Protein AF-A0A6V7H5S2-F1 (afdb_monomer_lite)

pLDDT: mean 83.06, std 14.57, range [40.03, 98.12]

Foldseek 3Di:
DLLVLVVVLVVDDCVRPVCSVVVNLVVLLVVLVLLVQLLQCVPPPDPVVSLQSLCVLLVHDDPDDDDCVNRVDDDDDDLVVLVVSLVVVCVVDDQLSVLLSSLLVVLVSCLVVVVLVSSLVSLVSSLVSCVVVVHLSSVLSSLSSQLSSCVLVLNLVSNLVSLVVNLVSCVVVVHVSSVVSSVVVNVVSVPDPSVVSPCPPPVVVVLVVVLVPDDPVCSVQVVVLVVVLVVDPPVCSVVRDRPDDPDDPVPDPVDPPDDPDDDDPDDVVVVVVVVVVVVVPPDCDDPPRDDCVVVD

Structure (mmCIF, N/CA/C/O backbone):
data_AF-A0A6V7H5S2-F1
#
_entry.id   AF-A0A6V7H5S2-F1
#
loop_
_atom_site.group_PDB
_atom_site.id
_atom_site.type_symbol
_atom_site.label_atom_id
_atom_site.label_alt_id
_atom_site.label_comp_id
_atom_site.label_asym_id
_atom_site.label_entity_id
_atom_site.label_seq_id
_atom_site.pdbx_PDB_ins_code
_atom_site.Cartn_x
_atom_site.Cartn_y
_atom_site.Cartn_z
_atom_site.occupancy
_atom_site.B_iso_or_equiv
_atom_site.auth_seq_id
_atom_site.auth_comp_id
_atom_site.auth_asym_id
_atom_site.auth_atom_id
_atom_site.pdbx_PDB_model_num
ATOM 1 N N . MET A 1 1 ? -16.429 7.109 2.078 1.00 64.25 1 MET A N 1
ATOM 2 C CA . MET A 1 1 ? -17.580 6.329 2.591 1.00 64.25 1 MET A CA 1
ATOM 3 C C . MET A 1 1 ? -17.459 6.129 4.096 1.00 64.25 1 MET A C 1
ATOM 5 O O . MET A 1 1 ? -18.314 6.624 4.815 1.00 64.25 1 MET A O 1
ATOM 9 N N . VAL A 1 2 ? -16.359 5.532 4.560 1.00 80.69 2 VAL A N 1
ATOM 10 C CA . VAL A 1 2 ? -16.007 5.331 5.982 1.00 80.69 2 VAL A CA 1
ATOM 11 C C . VAL A 1 2 ? -16.081 6.620 6.796 1.00 80.69 2 VAL A C 1
ATOM 13 O O . VAL A 1 2 ? -16.649 6.629 7.882 1.00 80.69 2 VAL A O 1
ATOM 16 N N . ASP A 1 3 ? -15.605 7.734 6.229 1.00 80.88 3 ASP A N 1
ATOM 17 C CA . ASP A 1 3 ? -15.667 9.020 6.919 1.00 80.88 3 ASP A CA 1
ATOM 18 C C . ASP A 1 3 ? -17.093 9.417 7.305 1.00 80.88 3 ASP A C 1
ATOM 20 O O . ASP A 1 3 ? -17.354 9.721 8.464 1.00 80.88 3 ASP A O 1
ATOM 24 N N . ARG A 1 4 ? -18.035 9.304 6.362 1.00 84.75 4 ARG A N 1
ATOM 25 C CA . ARG A 1 4 ? -19.449 9.628 6.594 1.00 84.75 4 ARG A CA 1
ATOM 26 C C . ARG A 1 4 ? -20.074 8.715 7.646 1.00 84.75 4 ARG A C 1
ATOM 28 O O . ARG A 1 4 ? -20.860 9.177 8.464 1.00 84.75 4 ARG A O 1
ATOM 35 N N . VAL A 1 5 ? -19.722 7.429 7.611 1.00 86.38 5 VAL A N 1
ATOM 36 C CA . VAL A 1 5 ? -20.201 6.432 8.575 1.00 86.38 5 VAL A CA 1
ATOM 37 C C . VAL A 1 5 ? -19.704 6.782 9.977 1.00 86.38 5 VAL A C 1
ATOM 39 O O . VAL A 1 5 ? -20.505 6.868 10.904 1.00 86.38 5 VAL A O 1
ATOM 42 N N . LYS A 1 6 ? -18.411 7.082 10.120 1.00 86.44 6 LYS A N 1
ATOM 43 C CA . LYS A 1 6 ? -17.818 7.495 11.395 1.00 86.44 6 LYS A CA 1
ATOM 44 C C . LYS A 1 6 ? -18.407 8.804 11.914 1.00 86.44 6 LYS A C 1
ATOM 46 O O . LYS A 1 6 ? -18.819 8.840 13.064 1.00 86.44 6 LYS A O 1
ATOM 51 N N . ASP A 1 7 ? -18.540 9.829 11.070 1.00 88.25 7 ASP A N 1
ATOM 52 C CA . ASP A 1 7 ? -19.129 11.117 11.465 1.00 88.25 7 ASP A CA 1
ATOM 53 C C . ASP A 1 7 ? -20.572 10.926 11.969 1.00 88.25 7 ASP A C 1
ATOM 55 O O . ASP A 1 7 ? -20.988 11.530 12.959 1.00 88.25 7 ASP A O 1
ATOM 59 N N . LYS A 1 8 ? -21.339 10.034 11.324 1.00 89.38 8 LYS A N 1
ATOM 60 C CA . LYS A 1 8 ? -22.696 9.701 11.763 1.00 89.38 8 LYS A CA 1
ATOM 61 C C . LYS A 1 8 ? -22.695 8.960 13.097 1.00 89.38 8 LYS A C 1
ATOM 63 O O . LYS A 1 8 ? -23.473 9.316 13.978 1.00 89.38 8 LYS A O 1
ATOM 68 N N . PHE A 1 9 ? -21.822 7.975 13.281 1.00 88.19 9 PHE A N 1
ATOM 69 C CA . PHE A 1 9 ? -21.694 7.277 14.560 1.00 88.19 9 PHE A CA 1
ATOM 70 C C . PHE A 1 9 ? -21.183 8.189 15.682 1.00 88.19 9 PHE A C 1
ATOM 72 O O . PHE A 1 9 ? -21.594 8.032 16.828 1.00 88.19 9 PHE A O 1
ATOM 79 N N . ASP A 1 10 ? -20.345 9.175 15.376 1.00 86.44 10 ASP A N 1
ATOM 80 C CA . ASP A 1 10 ? -19.880 10.190 16.327 1.00 86.44 10 ASP A CA 1
ATOM 81 C C . ASP A 1 10 ? -20.969 11.164 16.763 1.00 86.44 10 ASP A C 1
ATOM 83 O O . ASP A 1 10 ? -20.904 11.666 17.881 1.00 86.44 10 ASP A O 1
ATOM 87 N N . SER A 1 11 ? -22.018 11.346 15.957 1.00 88.94 11 SER A N 1
ATOM 88 C CA . SER A 1 11 ? -23.199 12.111 16.376 1.00 88.94 11 SER A CA 1
ATOM 89 C C . SER A 1 11 ? -24.066 11.393 17.419 1.00 88.94 11 SER A C 1
ATOM 91 O O . SER A 1 11 ? -24.850 12.042 18.109 1.00 88.94 11 SER A O 1
ATOM 93 N N . TYR A 1 12 ? -23.935 10.069 17.559 1.00 89.31 12 TYR A N 1
ATOM 94 C CA . TYR A 1 12 ? -24.686 9.298 18.546 1.00 89.31 12 TYR A CA 1
ATOM 95 C C . TYR A 1 12 ? -23.916 9.175 19.862 1.00 89.31 12 TYR A C 1
ATOM 97 O O . TYR A 1 12 ? -22.738 8.810 19.887 1.00 89.31 12 TYR A O 1
ATOM 105 N N . SER A 1 13 ? -24.611 9.417 20.975 1.00 87.25 13 SER A N 1
ATOM 106 C CA . SER A 1 13 ? -24.089 9.100 22.304 1.00 87.25 13 SER A CA 1
ATOM 107 C C . SER A 1 13 ? -24.123 7.589 22.548 1.00 87.25 13 SER A C 1
ATOM 109 O O . SER A 1 13 ? -25.003 6.890 22.038 1.00 87.25 13 SER A O 1
ATOM 111 N N . LEU A 1 14 ? -23.217 7.083 23.390 1.00 85.44 14 LEU A N 1
ATOM 112 C CA . LEU A 1 14 ? -23.180 5.661 23.767 1.00 85.44 14 LEU A CA 1
ATOM 113 C C . LEU A 1 14 ? -24.492 5.180 24.409 1.00 85.44 14 LEU A C 1
ATOM 115 O O . LEU A 1 14 ? -24.845 4.016 24.279 1.00 85.44 14 LEU A O 1
ATOM 119 N N . LYS A 1 15 ? -25.255 6.085 25.039 1.00 88.00 15 LYS A N 1
ATOM 120 C CA . LYS A 1 15 ? -26.593 5.789 25.578 1.00 88.00 15 LYS A CA 1
ATOM 121 C C . LYS A 1 15 ? -27.621 5.519 24.478 1.00 88.00 15 LYS A C 1
ATOM 123 O O . LYS A 1 15 ? -28.487 4.673 24.647 1.00 88.00 15 LYS A O 1
ATOM 128 N N . THR A 1 16 ? -27.523 6.245 23.365 1.00 90.25 16 THR A N 1
ATOM 129 C CA . THR A 1 16 ? -28.467 6.134 22.240 1.00 90.25 16 THR A CA 1
ATOM 130 C C . THR A 1 16 ? -28.116 4.952 21.344 1.00 90.25 16 THR A C 1
ATOM 132 O O . THR A 1 16 ? -29.002 4.309 20.790 1.00 90.25 16 THR A O 1
ATOM 135 N N . PHE A 1 17 ? -26.821 4.649 21.204 1.00 89.12 17 PHE A N 1
ATOM 136 C CA . PHE A 1 17 ? -26.356 3.519 20.408 1.00 89.12 17 PHE A CA 1
ATOM 137 C C . PHE A 1 17 ? -25.196 2.773 21.091 1.00 89.12 17 PHE A C 1
ATOM 139 O O . PHE A 1 17 ? -24.029 3.014 20.775 1.00 89.12 17 PHE A O 1
ATOM 146 N N . PRO A 1 18 ? -25.499 1.835 22.007 1.00 89.31 18 PRO A N 1
ATOM 147 C CA . PRO A 1 18 ? -24.480 1.096 22.757 1.00 89.31 18 PRO A CA 1
ATOM 148 C C . PRO A 1 18 ? -23.589 0.203 21.881 1.00 89.31 18 PRO A C 1
ATOM 150 O O . PRO A 1 18 ? -22.428 -0.025 22.197 1.00 89.31 18 PRO A O 1
ATOM 153 N N . ALA A 1 19 ? -24.106 -0.281 20.746 1.00 90.75 19 ALA A N 1
ATOM 154 C CA . ALA A 1 19 ? -23.373 -1.147 19.817 1.00 90.75 19 ALA A CA 1
ATOM 155 C C . ALA A 1 19 ? -22.480 -0.384 18.816 1.00 90.75 19 ALA A C 1
ATOM 157 O O . ALA A 1 19 ? -21.949 -0.990 17.883 1.00 90.75 19 ALA A O 1
ATOM 158 N N . LYS A 1 20 ? -22.297 0.933 19.002 1.00 90.56 20 LYS A N 1
ATOM 159 C CA . LYS A 1 20 ? -21.512 1.818 18.124 1.00 90.56 20 LYS A CA 1
ATOM 160 C C . LYS A 1 20 ? -20.155 1.240 17.751 1.00 90.56 20 LYS A C 1
ATOM 162 O O . LYS A 1 20 ? -19.813 1.174 16.574 1.00 90.56 20 LYS A O 1
ATOM 167 N N . GLU A 1 21 ? -19.403 0.831 18.759 1.00 89.56 21 GLU A N 1
ATOM 168 C CA . GLU A 1 21 ? -18.036 0.354 18.595 1.00 89.56 21 GLU A CA 1
ATOM 169 C C . GLU A 1 21 ? -17.986 -0.947 17.790 1.00 89.56 21 GLU A C 1
ATOM 171 O O . GLU A 1 21 ? -17.230 -1.055 16.831 1.00 89.56 21 GLU A O 1
ATOM 176 N N . LYS A 1 22 ? -18.890 -1.895 18.075 1.00 92.19 22 LYS A N 1
ATOM 177 C CA . LYS A 1 22 ? -19.005 -3.150 17.316 1.00 92.19 22 LYS A CA 1
ATOM 178 C C . LYS A 1 22 ? -19.290 -2.894 15.835 1.00 92.19 22 LYS A C 1
ATOM 180 O O . LYS A 1 22 ? -18.674 -3.520 14.974 1.00 92.19 22 LYS A O 1
ATOM 185 N N . CYS A 1 23 ? -20.192 -1.960 15.528 1.00 92.38 23 CYS A N 1
ATOM 186 C CA . CYS A 1 23 ? -20.492 -1.585 14.147 1.00 92.38 23 CYS A CA 1
ATOM 187 C C . CYS A 1 23 ? -19.297 -0.918 13.455 1.00 92.38 23 CYS A C 1
ATOM 189 O O . CYS A 1 23 ? -19.011 -1.235 12.303 1.00 92.38 23 CYS A O 1
ATOM 191 N N . LEU A 1 24 ? -18.583 -0.023 14.144 1.00 92.19 24 LEU A N 1
ATOM 192 C CA . LEU A 1 24 ? -17.374 0.603 13.603 1.00 92.19 24 LEU A CA 1
ATOM 193 C C . LEU A 1 24 ? -16.272 -0.427 13.345 1.00 92.19 24 LEU A C 1
ATOM 195 O O . LEU A 1 24 ? -15.691 -0.427 12.262 1.00 92.19 24 LEU A O 1
ATOM 199 N N . ASN A 1 25 ? -16.056 -1.360 14.271 1.00 94.12 25 ASN A N 1
ATOM 200 C CA . ASN A 1 25 ? -15.072 -2.426 14.112 1.00 94.12 25 ASN A CA 1
ATOM 201 C C . ASN A 1 25 ? -15.399 -3.325 12.916 1.00 94.12 25 ASN A C 1
ATOM 203 O O . ASN A 1 25 ? -14.512 -3.657 12.131 1.00 94.12 25 ASN A O 1
ATOM 207 N N . ALA A 1 26 ? -16.679 -3.650 12.709 1.00 94.75 26 ALA A N 1
ATOM 208 C CA . ALA A 1 26 ? -17.116 -4.369 11.517 1.00 94.75 26 ALA A CA 1
ATOM 209 C C . ALA A 1 26 ? -16.788 -3.593 10.230 1.00 94.75 26 ALA A C 1
ATOM 211 O O . ALA A 1 26 ? -16.267 -4.177 9.282 1.00 94.75 26 ALA A O 1
ATOM 212 N N . VAL A 1 27 ? -17.020 -2.276 10.207 1.00 93.81 27 VAL A N 1
ATOM 213 C CA . VAL A 1 27 ? -16.673 -1.422 9.060 1.00 93.81 27 VAL A CA 1
ATOM 214 C C . VAL A 1 27 ? -15.161 -1.404 8.820 1.00 93.81 27 VAL A C 1
ATOM 216 O O . VAL A 1 27 ? -14.735 -1.570 7.679 1.00 93.81 27 VAL A O 1
ATOM 219 N N . TYR A 1 28 ? -14.341 -1.253 9.863 1.00 94.94 28 TYR A N 1
ATOM 220 C CA . TYR A 1 28 ? -12.881 -1.275 9.729 1.00 94.94 28 TYR A CA 1
ATOM 221 C C . TYR A 1 28 ? -12.365 -2.615 9.198 1.00 94.94 28 TYR A C 1
ATOM 223 O O . TYR A 1 28 ? -11.516 -2.638 8.306 1.00 94.94 28 TYR A O 1
ATOM 231 N N . ASN A 1 29 ? -12.940 -3.724 9.658 1.00 95.69 29 ASN A N 1
ATOM 232 C CA . ASN A 1 29 ? -12.612 -5.054 9.152 1.00 95.69 29 ASN A CA 1
ATOM 233 C C . ASN A 1 29 ? -13.020 -5.233 7.687 1.00 95.69 29 ASN A C 1
ATOM 235 O O . ASN A 1 29 ? -12.231 -5.742 6.896 1.00 95.69 29 ASN A O 1
ATOM 239 N N . MET A 1 30 ? -14.210 -4.769 7.291 1.00 94.88 30 MET A N 1
ATOM 240 C CA . MET A 1 30 ? -14.642 -4.809 5.888 1.00 94.88 30 MET A CA 1
ATOM 241 C C . MET A 1 30 ? -13.679 -4.040 4.977 1.00 94.88 30 MET A C 1
ATOM 243 O O . MET A 1 30 ? -13.379 -4.500 3.881 1.00 94.88 30 MET A O 1
ATOM 247 N N . ILE A 1 31 ? -13.144 -2.901 5.425 1.00 93.31 31 ILE A N 1
ATOM 248 C CA . ILE A 1 31 ? -12.139 -2.158 4.651 1.00 93.31 31 ILE A CA 1
ATOM 249 C C . ILE A 1 31 ? -10.852 -2.975 4.511 1.00 93.31 31 ILE A C 1
ATOM 251 O O . ILE A 1 31 ? -10.296 -3.044 3.415 1.00 93.31 31 ILE A O 1
ATOM 255 N N . ALA A 1 32 ? -10.380 -3.607 5.588 1.00 95.56 32 ALA A N 1
ATOM 256 C CA . ALA A 1 32 ? -9.189 -4.450 5.531 1.00 95.56 32 ALA A CA 1
ATOM 257 C C . ALA A 1 32 ? -9.342 -5.561 4.478 1.00 95.56 32 ALA A C 1
ATOM 259 O O . ALA A 1 32 ? -8.425 -5.781 3.683 1.00 95.56 32 ALA A O 1
ATOM 260 N N . TRP A 1 33 ? -10.526 -6.178 4.422 1.00 95.31 33 TRP A N 1
ATOM 261 C CA . TRP A 1 33 ? -10.895 -7.153 3.399 1.00 95.31 33 TRP A CA 1
ATOM 262 C C . TRP A 1 33 ? -10.935 -6.556 1.998 1.00 95.31 33 TRP A C 1
ATOM 264 O O . TRP A 1 33 ? -10.328 -7.119 1.098 1.00 95.31 33 TRP A O 1
ATOM 274 N N . THR A 1 34 ? -11.514 -5.367 1.815 1.00 92.94 34 THR A N 1
ATOM 275 C CA . THR A 1 34 ? -11.545 -4.735 0.484 1.00 92.94 34 THR A CA 1
ATOM 276 C C . THR A 1 34 ? -10.144 -4.544 -0.103 1.00 92.94 34 THR A C 1
ATOM 278 O O . THR A 1 34 ? -9.946 -4.749 -1.296 1.00 92.94 34 THR A O 1
ATOM 281 N N . TYR A 1 35 ? -9.144 -4.218 0.725 1.00 93.19 35 TYR A N 1
ATOM 282 C CA . TYR A 1 35 ? -7.749 -4.121 0.287 1.00 93.19 35 TYR A CA 1
ATOM 283 C C . TYR A 1 35 ? -7.133 -5.475 -0.075 1.00 93.19 35 TYR A C 1
ATOM 285 O O . TYR A 1 35 ? -6.310 -5.542 -0.990 1.00 93.19 35 TYR A O 1
ATOM 293 N N . ILE A 1 36 ? -7.511 -6.532 0.639 1.00 95.00 36 ILE A N 1
ATOM 294 C CA . ILE A 1 36 ? -7.085 -7.906 0.370 1.00 95.00 36 ILE A CA 1
ATOM 295 C C . ILE A 1 36 ? -7.684 -8.400 -0.948 1.00 95.00 36 ILE A C 1
ATOM 297 O O . ILE A 1 36 ? -6.945 -8.905 -1.791 1.00 95.00 36 ILE A O 1
ATOM 301 N N . ASP A 1 37 ? -8.979 -8.174 -1.160 1.00 92.19 37 ASP A N 1
ATOM 302 C CA . ASP A 1 37 ? -9.715 -8.637 -2.338 1.00 92.19 37 ASP A CA 1
ATOM 303 C C . ASP A 1 37 ? -9.148 -8.052 -3.635 1.00 92.19 37 ASP A C 1
ATOM 305 O O . ASP A 1 37 ? -9.101 -8.738 -4.653 1.00 92.19 37 ASP A O 1
ATOM 309 N N . THR A 1 38 ? -8.620 -6.819 -3.600 1.00 91.12 38 THR A N 1
ATOM 310 C CA . THR A 1 38 ? -7.957 -6.232 -4.781 1.00 91.12 38 THR A CA 1
ATOM 311 C C . THR A 1 38 ? -6.744 -7.031 -5.267 1.00 91.12 38 THR A C 1
ATOM 313 O O . THR A 1 38 ? -6.310 -6.848 -6.399 1.00 91.12 38 THR A O 1
ATOM 316 N N . ARG A 1 39 ? -6.172 -7.906 -4.431 1.00 93.25 39 ARG A N 1
ATOM 317 C CA . ARG A 1 39 ? -4.994 -8.729 -4.753 1.00 93.25 39 ARG A CA 1
ATOM 318 C C . ARG A 1 39 ? -5.370 -10.088 -5.340 1.00 93.25 39 ARG A C 1
ATOM 320 O O . ARG A 1 39 ? -4.476 -10.867 -5.669 1.00 93.25 39 ARG A O 1
ATOM 327 N N . ASP A 1 40 ? -6.660 -10.378 -5.490 1.00 92.44 40 ASP A N 1
ATOM 328 C CA . ASP A 1 40 ? -7.113 -11.559 -6.209 1.00 92.44 40 ASP A CA 1
ATOM 329 C C . ASP A 1 40 ? -6.941 -11.371 -7.722 1.00 92.44 40 ASP A C 1
ATOM 331 O O . ASP A 1 40 ? -7.751 -10.756 -8.414 1.00 92.44 40 ASP A O 1
ATOM 335 N N . LEU A 1 41 ? -5.854 -11.935 -8.248 1.00 90.62 41 LEU A N 1
ATOM 336 C CA . LEU A 1 41 ? -5.550 -11.934 -9.678 1.00 90.62 41 LEU A CA 1
ATOM 337 C C . LEU A 1 41 ? -6.039 -13.210 -10.387 1.00 90.62 41 LEU A C 1
ATOM 339 O O . LEU A 1 41 ? -5.692 -13.424 -11.552 1.00 90.62 41 LEU A O 1
ATOM 343 N N . SER A 1 42 ? -6.813 -14.075 -9.716 1.00 88.31 42 SER A N 1
ATOM 344 C CA . SER A 1 42 ? -7.274 -15.361 -10.266 1.00 88.31 42 SER A CA 1
ATOM 345 C C . SER A 1 42 ? -8.177 -15.195 -11.491 1.00 88.31 42 SER A C 1
ATOM 347 O O . SER A 1 42 ? -8.099 -15.981 -12.435 1.00 88.31 42 SER A O 1
ATOM 349 N N . LYS A 1 43 ? -8.982 -14.126 -11.513 1.00 86.44 43 LYS A N 1
ATOM 350 C CA . LYS A 1 43 ? -9.945 -13.819 -12.583 1.00 86.44 43 LYS A CA 1
ATOM 351 C C . LYS A 1 43 ? -9.293 -13.288 -13.862 1.00 86.44 43 LYS A C 1
ATOM 353 O O . LYS A 1 43 ? -9.947 -13.214 -14.901 1.00 86.44 43 LYS A O 1
ATOM 358 N N . ILE A 1 44 ? -8.016 -12.913 -13.810 1.00 87.62 44 ILE A N 1
ATOM 359 C CA . ILE A 1 44 ? -7.311 -12.312 -14.942 1.00 87.62 44 ILE A CA 1
ATOM 360 C C . ILE A 1 44 ? -6.727 -13.416 -15.819 1.00 87.62 44 ILE A C 1
ATOM 362 O O . ILE A 1 44 ? -5.840 -14.172 -15.413 1.00 87.62 44 ILE A O 1
ATOM 366 N N . GLN A 1 45 ? -7.188 -13.469 -17.066 1.00 85.38 45 GLN A N 1
ATOM 367 C CA . GLN A 1 45 ? -6.688 -14.427 -18.042 1.00 85.38 45 GLN A CA 1
ATOM 368 C C . GLN A 1 45 ? -5.315 -14.006 -18.587 1.00 85.38 45 GLN A C 1
ATOM 370 O O . GLN A 1 45 ? -5.065 -12.844 -18.903 1.00 85.38 45 GLN A O 1
ATOM 375 N N . GLY A 1 46 ? -4.411 -14.979 -18.714 1.00 88.00 46 GLY A N 1
ATOM 376 C CA . GLY A 1 46 ? -3.074 -14.781 -19.275 1.00 88.00 46 GLY A CA 1
ATOM 377 C C . GLY A 1 46 ? -1.990 -14.501 -18.228 1.00 88.00 46 GLY A C 1
ATOM 378 O O . GLY A 1 46 ? -2.075 -13.596 -17.398 1.00 88.00 46 GLY A O 1
ATOM 379 N N . ARG A 1 47 ? -0.899 -15.277 -18.289 1.00 89.06 47 ARG A N 1
ATOM 380 C CA . ARG A 1 47 ? 0.247 -15.149 -17.367 1.00 89.06 47 ARG A CA 1
ATOM 381 C C . ARG A 1 47 ? 0.927 -13.779 -17.467 1.00 89.06 47 ARG A C 1
ATOM 383 O O . ARG A 1 47 ? 1.275 -13.194 -16.446 1.00 89.06 47 ARG A O 1
ATOM 390 N N . LYS A 1 48 ? 1.084 -13.253 -18.689 1.00 88.81 48 LYS A N 1
ATOM 391 C CA . LYS A 1 48 ? 1.711 -11.944 -18.939 1.00 88.81 48 LYS A CA 1
ATOM 392 C C . LYS A 1 48 ? 0.913 -10.808 -18.293 1.00 88.81 48 LYS A C 1
ATOM 394 O O . LYS A 1 48 ? 1.501 -9.978 -17.606 1.00 88.81 48 LYS A O 1
ATOM 399 N N . LEU A 1 49 ? -0.411 -10.814 -18.458 1.00 89.38 49 LEU A N 1
ATOM 400 C CA . LEU A 1 49 ? -1.295 -9.784 -17.910 1.00 89.38 49 LEU A CA 1
ATOM 401 C C . LEU A 1 49 ? -1.338 -9.834 -16.377 1.00 89.38 49 LEU A C 1
ATOM 403 O O . LEU A 1 49 ? -1.136 -8.807 -15.733 1.00 89.38 49 LEU A O 1
ATOM 407 N N . ARG A 1 50 ? -1.456 -11.032 -15.783 1.00 91.12 50 ARG A N 1
ATOM 408 C CA . ARG A 1 50 ? -1.341 -11.217 -14.324 1.00 91.12 50 ARG A CA 1
ATOM 409 C C . ARG A 1 50 ? -0.035 -10.656 -13.766 1.00 91.12 50 ARG A C 1
ATOM 411 O O . ARG A 1 50 ? -0.050 -9.975 -12.747 1.00 91.12 50 ARG A O 1
ATOM 418 N N . ARG A 1 51 ? 1.092 -10.875 -14.454 1.00 91.00 51 ARG A N 1
ATOM 419 C CA . ARG A 1 51 ? 2.396 -10.333 -14.038 1.00 91.00 51 ARG A CA 1
ATOM 420 C C . ARG A 1 51 ? 2.457 -8.803 -14.130 1.00 91.00 51 ARG A C 1
ATOM 422 O O . ARG A 1 51 ? 3.076 -8.184 -13.269 1.00 91.00 51 ARG A O 1
ATOM 429 N N . ILE A 1 52 ? 1.817 -8.183 -15.127 1.00 89.75 52 ILE A N 1
ATOM 430 C CA . ILE A 1 52 ? 1.687 -6.714 -15.221 1.00 89.75 52 ILE A CA 1
ATOM 431 C C . ILE A 1 52 ? 0.879 -6.177 -14.036 1.00 89.75 52 ILE A C 1
ATOM 433 O O . ILE A 1 52 ? 1.302 -5.233 -13.373 1.00 89.75 52 ILE A O 1
ATOM 437 N N . TYR A 1 53 ? -0.250 -6.809 -13.733 1.00 91.75 53 TYR A N 1
ATOM 438 C CA . TYR A 1 53 ? -1.135 -6.387 -12.652 1.00 91.75 53 TYR A CA 1
ATOM 439 C C . TYR A 1 53 ? -0.470 -6.551 -11.285 1.00 91.75 53 TYR A C 1
ATOM 441 O O . TYR A 1 53 ? -0.484 -5.626 -10.477 1.00 91.75 53 TYR A O 1
ATOM 449 N N . LEU A 1 54 ? 0.212 -7.674 -11.060 1.00 93.38 54 LEU A N 1
ATOM 450 C CA . LEU A 1 54 ? 1.044 -7.889 -9.882 1.00 93.38 54 LEU A CA 1
ATOM 451 C C . LEU A 1 54 ? 2.079 -6.768 -9.717 1.00 93.38 54 LEU A C 1
ATOM 453 O O . LEU A 1 54 ? 2.133 -6.137 -8.665 1.00 93.38 54 LEU A O 1
ATOM 457 N N . LYS A 1 55 ? 2.854 -6.462 -10.767 1.00 92.19 55 LYS A N 1
ATOM 458 C CA . LYS A 1 55 ? 3.826 -5.355 -10.749 1.00 92.19 55 LYS A CA 1
ATOM 459 C C . LYS A 1 55 ? 3.166 -4.022 -10.388 1.00 92.19 55 LYS A C 1
ATOM 461 O O . LYS A 1 55 ? 3.704 -3.285 -9.564 1.00 92.19 55 LYS A O 1
ATOM 466 N N . HIS A 1 56 ? 1.988 -3.746 -10.944 1.00 90.19 56 HIS A N 1
ATOM 467 C CA . HIS A 1 56 ? 1.218 -2.551 -10.614 1.00 90.19 56 HIS A CA 1
ATOM 468 C C . HIS A 1 56 ? 0.825 -2.498 -9.125 1.00 90.19 56 HIS A C 1
ATOM 470 O O . HIS A 1 56 ? 1.043 -1.471 -8.481 1.00 90.19 56 HIS A O 1
ATOM 476 N N . HIS A 1 57 ? 0.338 -3.599 -8.538 1.00 92.12 57 HIS A N 1
ATOM 477 C CA . HIS A 1 57 ? 0.044 -3.670 -7.097 1.00 92.12 57 HIS A CA 1
ATOM 478 C C . HIS A 1 57 ? 1.277 -3.407 -6.228 1.00 92.12 57 HIS A C 1
ATOM 480 O O . HIS A 1 57 ? 1.185 -2.726 -5.207 1.00 92.12 57 HIS A O 1
ATOM 486 N N . LEU A 1 58 ? 2.443 -3.893 -6.653 1.00 92.38 58 LEU A N 1
ATOM 487 C CA . LEU A 1 58 ? 3.720 -3.666 -5.974 1.00 92.38 58 LEU A CA 1
ATOM 488 C C . LEU A 1 58 ? 4.257 -2.231 -6.145 1.00 92.38 58 LEU A C 1
ATOM 490 O O . LEU A 1 58 ? 5.277 -1.879 -5.561 1.00 92.38 58 LEU A O 1
ATOM 494 N N . GLY A 1 59 ? 3.571 -1.373 -6.908 1.00 88.38 59 GLY A N 1
ATOM 495 C CA . GLY A 1 59 ? 4.009 -0.003 -7.179 1.00 88.38 59 GLY A CA 1
ATOM 496 C C . GLY A 1 59 ? 5.151 0.090 -8.193 1.00 88.38 59 GLY A C 1
ATOM 497 O O . GLY A 1 59 ? 5.774 1.145 -8.307 1.00 88.38 59 GLY A O 1
ATOM 498 N N . ILE A 1 60 ? 5.418 -0.986 -8.938 1.00 88.75 60 ILE A N 1
ATOM 499 C CA . ILE A 1 60 ? 6.391 -1.012 -10.031 1.00 88.75 60 ILE A CA 1
ATOM 500 C C . ILE A 1 60 ? 5.739 -0.380 -11.263 1.00 88.75 60 ILE A C 1
ATOM 502 O O . ILE A 1 60 ? 4.606 -0.705 -11.625 1.00 88.75 60 ILE A O 1
ATOM 506 N N . ARG A 1 61 ? 6.461 0.521 -11.937 1.00 84.00 61 ARG A N 1
ATOM 507 C CA . ARG A 1 61 ? 5.976 1.146 -13.175 1.00 84.00 61 ARG A CA 1
ATOM 508 C C . ARG A 1 61 ? 5.790 0.086 -14.263 1.00 84.00 61 ARG A C 1
ATOM 510 O O . ARG A 1 61 ? 6.705 -0.680 -14.558 1.00 84.00 61 ARG A O 1
ATOM 517 N N . VAL A 1 62 ? 4.613 0.081 -14.881 1.00 83.62 62 VAL A N 1
ATOM 518 C CA . VAL A 1 62 ? 4.249 -0.795 -16.002 1.00 83.62 62 VAL A CA 1
ATOM 519 C C . VAL A 1 62 ? 3.824 0.045 -17.204 1.00 83.62 62 VAL A C 1
ATOM 521 O O . VAL A 1 62 ? 3.386 1.181 -17.035 1.00 83.62 62 VAL A O 1
ATOM 524 N N . ALA A 1 63 ? 3.988 -0.498 -18.412 1.00 76.56 63 ALA A N 1
ATOM 525 C CA . ALA A 1 63 ? 3.647 0.203 -19.652 1.00 76.56 63 ALA A CA 1
ATOM 526 C C . ALA A 1 63 ? 2.129 0.356 -19.838 1.00 76.56 63 ALA A C 1
ATOM 528 O O . ALA A 1 63 ? 1.658 1.417 -20.234 1.00 76.56 63 ALA A O 1
ATOM 529 N N . GLU A 1 64 ? 1.373 -0.690 -19.504 1.00 79.00 64 GLU A N 1
ATOM 530 C CA . GLU A 1 64 ? -0.088 -0.708 -19.555 1.00 79.00 64 GLU A CA 1
ATOM 531 C C . GLU A 1 64 ? -0.630 -0.763 -18.129 1.00 79.00 64 GLU A C 1
ATOM 533 O O . GLU A 1 64 ? -0.328 -1.693 -17.376 1.00 79.00 64 GLU A O 1
ATOM 538 N N . LEU A 1 65 ? -1.399 0.258 -17.742 1.00 78.94 65 LEU A N 1
ATOM 539 C CA . LEU A 1 65 ? -2.029 0.303 -16.428 1.00 78.94 65 LEU A CA 1
ATOM 540 C C . LEU A 1 65 ? -3.268 -0.605 -16.404 1.00 78.94 65 LEU A C 1
ATOM 542 O O . LEU A 1 65 ? -4.064 -0.572 -17.345 1.00 78.94 65 LEU A O 1
ATOM 546 N N . PRO A 1 66 ? -3.463 -1.384 -15.327 1.00 83.00 66 PRO A N 1
ATOM 547 C CA . PRO A 1 66 ? -4.712 -2.089 -15.080 1.00 83.00 66 PRO A CA 1
ATOM 548 C C . PRO A 1 66 ? -5.925 -1.162 -15.120 1.00 83.00 66 PRO A C 1
ATOM 550 O O . PRO A 1 66 ? -5.848 -0.009 -14.692 1.00 83.00 66 PRO A O 1
ATOM 553 N N . ARG A 1 67 ? -7.073 -1.680 -15.565 1.00 82.12 67 ARG A N 1
ATOM 554 C CA . ARG A 1 67 ? -8.341 -0.962 -15.397 1.00 82.12 67 ARG A CA 1
ATOM 555 C C . ARG A 1 67 ? -8.792 -1.079 -13.944 1.00 82.12 67 ARG A C 1
ATOM 557 O O . ARG A 1 67 ? -8.742 -2.168 -13.377 1.00 82.12 67 ARG A O 1
ATOM 564 N N . ASP A 1 68 ? -9.314 0.009 -13.375 1.00 78.44 68 ASP A N 1
ATOM 565 C CA . ASP A 1 68 ? -9.877 0.016 -12.013 1.00 78.44 68 ASP A CA 1
ATOM 566 C C . ASP A 1 68 ? -10.907 -1.111 -11.804 1.00 78.44 68 ASP A C 1
ATOM 568 O O . ASP A 1 68 ? -10.956 -1.700 -10.726 1.00 78.44 68 ASP A O 1
ATOM 572 N N . SER A 1 69 ? -11.710 -1.420 -12.833 1.00 79.00 69 SER A N 1
ATOM 573 C CA . SER A 1 69 ? -12.726 -2.484 -12.823 1.00 79.00 69 SER A CA 1
ATOM 574 C C . SER A 1 69 ? -12.145 -3.880 -12.643 1.00 79.00 69 SER A C 1
ATOM 576 O O . SER A 1 69 ? -12.789 -4.735 -12.045 1.00 79.00 69 SER A O 1
ATOM 578 N N . ASP A 1 70 ? -10.942 -4.105 -13.165 1.00 77.62 70 ASP A N 1
ATOM 579 C CA . ASP A 1 70 ? -10.358 -5.438 -13.281 1.00 77.62 70 ASP A CA 1
ATOM 580 C C . ASP A 1 70 ? -9.695 -5.865 -11.960 1.00 77.62 70 ASP A C 1
ATOM 582 O O . ASP A 1 70 ? -9.580 -7.056 -11.690 1.00 77.62 70 ASP A O 1
ATOM 586 N N . ILE A 1 71 ? -9.304 -4.897 -11.121 1.00 76.31 71 ILE A N 1
ATOM 587 C CA . ILE A 1 71 ? -8.670 -5.115 -9.804 1.00 76.31 71 ILE A CA 1
ATOM 588 C C . ILE A 1 71 ? -9.478 -4.558 -8.627 1.00 76.31 71 ILE A C 1
ATOM 590 O O . ILE A 1 71 ? -9.025 -4.611 -7.487 1.00 76.31 71 ILE A O 1
ATOM 594 N N . GLY A 1 72 ? -10.645 -3.959 -8.883 1.00 75.88 72 GLY A N 1
ATOM 595 C CA . GLY A 1 72 ? -11.448 -3.304 -7.847 1.00 75.88 72 GLY A CA 1
ATOM 596 C C . GLY A 1 72 ? -10.698 -2.174 -7.132 1.00 75.88 72 GLY A C 1
ATOM 597 O O . GLY A 1 72 ? -10.816 -2.031 -5.915 1.00 75.88 72 GLY A O 1
ATOM 598 N N . TRP A 1 73 ? -9.884 -1.395 -7.860 1.00 77.25 73 TRP A N 1
ATOM 599 C CA . TRP A 1 73 ? -8.963 -0.438 -7.239 1.00 77.25 73 TRP A CA 1
ATOM 600 C C . TRP A 1 73 ? -9.705 0.605 -6.397 1.00 77.25 73 TRP A C 1
ATOM 602 O O . TRP A 1 73 ? -10.615 1.298 -6.863 1.00 77.25 73 TRP A O 1
ATOM 612 N N . ILE A 1 74 ? -9.273 0.773 -5.147 1.00 76.00 74 ILE A N 1
ATOM 613 C CA . ILE A 1 74 ? -9.891 1.733 -4.232 1.00 76.00 74 ILE A CA 1
ATOM 614 C C . ILE A 1 74 ? -9.475 3.147 -4.639 1.00 76.00 74 ILE A C 1
ATOM 616 O O . ILE A 1 74 ? -8.337 3.566 -4.409 1.00 76.00 74 ILE A O 1
ATOM 620 N N . ARG A 1 75 ? -10.401 3.910 -5.228 1.00 70.62 75 ARG A N 1
ATOM 621 C CA . ARG A 1 75 ? -10.135 5.286 -5.670 1.00 70.62 75 ARG A CA 1
ATOM 622 C C . ARG A 1 75 ? -9.680 6.183 -4.521 1.00 70.62 75 ARG A C 1
ATOM 624 O O . ARG A 1 75 ? -10.278 6.208 -3.446 1.00 70.62 75 ARG A O 1
ATOM 631 N N . VAL A 1 76 ? -8.638 6.965 -4.786 1.00 64.69 76 VAL A N 1
ATOM 632 C CA . VAL A 1 76 ? -8.136 7.984 -3.861 1.00 64.69 76 VAL A CA 1
ATOM 633 C C . VAL A 1 76 ? -9.029 9.221 -3.976 1.00 64.69 76 VAL A C 1
ATOM 635 O O . VAL A 1 76 ? -9.216 9.763 -5.064 1.00 64.69 76 VAL A O 1
ATOM 638 N N . SER A 1 77 ? -9.615 9.644 -2.855 1.00 67.00 77 SER A N 1
ATOM 639 C CA . SER A 1 77 ? -10.411 10.878 -2.756 1.00 67.00 77 SER A CA 1
ATOM 640 C C . SER A 1 77 ? -9.523 12.131 -2.894 1.00 67.00 77 SER A C 1
ATOM 642 O O . SER A 1 77 ? -8.298 12.033 -2.924 1.00 67.00 77 SER A O 1
ATOM 644 N N . ASP A 1 78 ? -10.127 13.324 -2.965 1.00 76.62 78 ASP A N 1
ATOM 645 C CA . ASP A 1 78 ? -9.411 14.608 -3.035 1.00 76.62 78 ASP A CA 1
ATOM 646 C C . ASP A 1 78 ? -8.295 14.722 -1.974 1.00 76.62 78 ASP A C 1
ATOM 648 O O . ASP A 1 78 ? -8.541 14.836 -0.768 1.00 76.62 78 ASP A O 1
ATOM 652 N N . ARG A 1 79 ? -7.052 14.729 -2.470 1.00 73.31 79 ARG A N 1
ATOM 653 C CA . ARG A 1 79 ? -5.797 14.613 -1.716 1.00 73.31 79 ARG A CA 1
ATOM 654 C C . ARG A 1 79 ? -5.685 15.616 -0.567 1.00 73.31 79 ARG A C 1
ATOM 656 O O . ARG A 1 79 ? -5.299 15.245 0.542 1.00 73.31 79 ARG A O 1
ATOM 663 N N . LYS A 1 80 ? -6.045 16.885 -0.801 1.00 77.88 80 LYS A N 1
ATOM 664 C CA . LYS A 1 80 ? -5.891 17.953 0.206 1.00 77.88 80 LYS A CA 1
ATOM 665 C C . LYS A 1 80 ? -6.903 17.812 1.340 1.00 77.88 80 LYS A C 1
ATOM 667 O O . LYS A 1 80 ? -6.549 17.938 2.514 1.00 77.88 80 LYS A O 1
ATOM 672 N N . LYS A 1 81 ? -8.161 17.535 0.993 1.00 81.06 81 LYS A N 1
ATOM 673 C CA . LYS A 1 81 ? -9.246 17.364 1.966 1.00 81.06 81 LYS A CA 1
ATOM 674 C C . LYS A 1 81 ? -9.036 16.108 2.811 1.00 81.06 81 LYS A C 1
ATOM 676 O O . LYS A 1 81 ? -9.186 16.160 4.031 1.00 81.06 81 LYS A O 1
ATOM 681 N N . THR A 1 82 ? -8.614 15.018 2.176 1.00 76.25 82 THR A N 1
ATOM 682 C CA . THR A 1 82 ? -8.340 13.738 2.832 1.00 76.25 82 THR A CA 1
ATOM 683 C C . THR A 1 82 ? -7.234 13.856 3.885 1.00 76.25 82 THR A C 1
ATOM 685 O O . THR A 1 82 ? -7.430 13.424 5.019 1.00 76.25 82 THR A O 1
ATOM 688 N N . LEU A 1 83 ? -6.123 14.541 3.587 1.00 81.25 83 LEU A N 1
ATOM 689 C CA . LEU A 1 83 ? -5.044 14.729 4.565 1.00 81.25 83 LEU A CA 1
ATOM 690 C C . LEU A 1 83 ? -5.489 15.539 5.796 1.00 81.25 83 LEU A C 1
ATOM 692 O O . LEU A 1 83 ? -5.142 15.191 6.927 1.00 81.25 83 LEU A O 1
ATOM 696 N N . LYS A 1 84 ? -6.268 16.613 5.596 1.00 84.44 84 LYS A N 1
ATOM 697 C CA . LYS A 1 84 ? -6.810 17.420 6.705 1.00 84.44 84 LYS A CA 1
ATOM 698 C C . LYS A 1 84 ? -7.729 16.584 7.600 1.00 84.44 84 LYS A C 1
ATOM 700 O O . LYS A 1 84 ? -7.640 16.682 8.823 1.00 84.44 84 LYS A O 1
ATOM 705 N N . ASN A 1 85 ? -8.568 15.745 6.995 1.00 82.94 85 ASN A N 1
ATOM 706 C CA . ASN A 1 85 ? -9.466 14.853 7.722 1.00 82.94 85 ASN A CA 1
ATOM 707 C C . ASN A 1 85 ? -8.697 13.804 8.534 1.00 82.94 85 ASN A C 1
ATOM 709 O O . ASN A 1 85 ? -8.986 13.646 9.718 1.00 82.94 85 ASN A O 1
ATOM 713 N N . TYR A 1 86 ? -7.687 13.148 7.951 1.00 82.81 86 TYR A N 1
ATOM 714 C CA . TYR A 1 86 ? -6.889 12.151 8.673 1.00 82.81 86 TYR A CA 1
ATOM 715 C C . TYR A 1 86 ? -6.133 12.747 9.856 1.00 82.81 86 TYR A C 1
ATOM 717 O O . TYR A 1 86 ? -6.137 12.156 10.929 1.00 82.81 86 TYR A O 1
ATOM 725 N N . ARG A 1 87 ? -5.562 13.950 9.714 1.00 82.62 87 ARG A N 1
ATOM 726 C CA . ARG A 1 87 ? -4.909 14.641 10.840 1.00 82.62 87 ARG A CA 1
ATOM 727 C C . ARG A 1 87 ? -5.874 14.920 11.988 1.00 82.62 87 ARG A C 1
ATOM 729 O O . ARG A 1 87 ? -5.536 14.659 13.136 1.00 82.62 87 ARG A O 1
ATOM 736 N N . ARG A 1 88 ? -7.074 15.425 11.681 1.00 86.75 88 ARG A N 1
ATOM 737 C CA . ARG A 1 88 ? -8.107 15.671 12.696 1.00 86.75 88 ARG A CA 1
ATOM 738 C C . ARG A 1 88 ? -8.527 14.372 13.388 1.00 86.75 88 ARG A C 1
ATOM 740 O O . ARG A 1 88 ? -8.648 14.358 14.603 1.00 86.75 88 ARG A O 1
ATOM 747 N N . ARG A 1 89 ? -8.743 13.299 12.623 1.00 86.12 89 ARG A N 1
ATOM 748 C CA . ARG A 1 89 ? -9.197 12.005 13.152 1.00 86.12 89 ARG A CA 1
ATOM 749 C C . ARG A 1 89 ? -8.147 11.319 14.007 1.00 86.12 89 ARG A C 1
ATOM 751 O O . ARG A 1 89 ? -8.475 10.868 15.090 1.00 86.12 89 ARG A O 1
ATOM 758 N N . LEU A 1 90 ? -6.889 11.325 13.576 1.00 87.81 90 LEU A N 1
ATOM 759 C CA . LEU A 1 90 ? -5.785 10.770 14.360 1.00 87.81 90 LEU A CA 1
ATOM 760 C C . LEU A 1 90 ? -5.628 11.444 15.728 1.00 87.81 90 LEU A C 1
ATOM 762 O O . LEU A 1 90 ? -5.220 10.785 16.671 1.00 87.81 90 LEU A O 1
ATOM 766 N N . ALA A 1 91 ? -5.969 12.729 15.853 1.00 86.31 91 ALA A N 1
ATOM 767 C CA . ALA A 1 91 ? -5.951 13.423 17.141 1.00 86.31 91 ALA A CA 1
ATOM 768 C C . ALA A 1 91 ? -7.117 13.032 18.072 1.00 86.31 91 ALA A C 1
ATOM 770 O O . ALA A 1 91 ? -7.072 13.340 19.258 1.00 86.31 91 ALA A O 1
ATOM 771 N N . MET A 1 92 ? -8.170 12.409 17.537 1.00 86.00 92 MET A N 1
ATOM 772 C CA . MET A 1 92 ? -9.387 12.045 18.271 1.00 86.00 92 MET A CA 1
ATOM 773 C C . MET A 1 92 ? -9.551 10.531 18.459 1.00 86.00 92 MET A C 1
ATOM 775 O O . MET A 1 92 ? -10.364 10.113 19.277 1.00 86.00 92 MET A O 1
ATOM 779 N N . ALA A 1 93 ? -8.841 9.720 17.677 1.00 89.50 93 ALA A N 1
ATOM 780 C CA . ALA A 1 93 ? -8.938 8.270 17.707 1.00 89.50 93 ALA A CA 1
ATOM 781 C C . ALA A 1 93 ? -8.084 7.687 18.840 1.00 89.50 93 ALA A C 1
ATOM 783 O O . ALA A 1 93 ? -6.913 8.033 18.983 1.00 89.50 93 ALA A O 1
ATOM 784 N N . SER A 1 94 ? -8.675 6.776 19.608 1.00 87.31 94 SER A N 1
ATOM 785 C CA . SER A 1 94 ? -8.004 5.993 20.654 1.00 87.31 94 SER A CA 1
ATOM 786 C C . SER A 1 94 ? -8.019 4.494 20.366 1.00 87.31 94 SER A C 1
ATOM 788 O O . SER A 1 94 ? -7.132 3.783 20.820 1.00 87.31 94 SER A O 1
ATOM 790 N N . GLU A 1 95 ? -9.009 4.016 19.609 1.00 92.31 95 GLU A N 1
ATOM 791 C CA . GLU A 1 95 ? -9.209 2.586 19.383 1.00 92.31 95 GLU A CA 1
ATOM 792 C C . GLU A 1 95 ? -8.132 1.993 18.460 1.00 92.31 95 GLU A C 1
ATOM 794 O O . GLU A 1 95 ? -7.947 2.511 17.349 1.00 92.31 95 GLU A O 1
ATOM 799 N N . PRO A 1 96 ? -7.471 0.879 18.842 1.00 95.50 96 PRO A N 1
ATOM 800 C CA . PRO A 1 96 ? -6.387 0.283 18.056 1.00 95.50 96 PRO A CA 1
ATOM 801 C C . PRO A 1 96 ? -6.784 -0.024 16.608 1.00 95.50 96 PRO A C 1
ATOM 803 O O . PRO A 1 96 ? -6.040 0.259 15.671 1.00 95.50 96 PRO A O 1
ATOM 806 N N . LEU A 1 97 ? -8.000 -0.530 16.388 1.00 94.81 97 LEU A N 1
ATOM 807 C CA . LEU A 1 97 ? -8.471 -0.879 15.048 1.00 94.81 97 LEU A CA 1
ATOM 808 C C . LEU A 1 97 ? -8.730 0.358 14.166 1.00 94.81 97 LEU A C 1
ATOM 810 O O . LEU A 1 97 ? -8.430 0.345 12.970 1.00 94.81 97 LEU A O 1
ATOM 814 N N . GLU A 1 98 ? -9.244 1.443 14.754 1.00 94.00 98 GLU A N 1
ATOM 815 C CA . GLU A 1 98 ? -9.405 2.724 14.056 1.00 94.00 98 GLU A CA 1
ATOM 816 C C . GLU A 1 98 ? -8.042 3.334 13.721 1.00 94.00 98 GLU A C 1
ATOM 818 O O . GLU A 1 98 ? -7.830 3.818 12.606 1.00 94.00 98 GLU A O 1
ATOM 823 N N . LEU A 1 99 ? -7.100 3.279 14.665 1.00 95.69 99 LEU A N 1
ATOM 824 C CA . LEU A 1 99 ? -5.742 3.774 14.477 1.00 95.69 99 LEU A CA 1
ATOM 825 C C . LEU A 1 99 ? -4.993 2.984 13.399 1.00 95.69 99 LEU A C 1
ATOM 827 O O . LEU A 1 99 ? -4.340 3.598 12.553 1.00 95.69 99 LEU A O 1
ATOM 831 N N . ALA A 1 100 ? -5.134 1.656 13.362 1.00 96.62 100 ALA A N 1
ATOM 832 C CA . ALA A 1 100 ? -4.570 0.811 12.310 1.00 96.62 100 ALA A CA 1
ATOM 833 C C . ALA A 1 100 ? -5.050 1.257 10.920 1.00 96.62 100 ALA A C 1
ATOM 835 O O . ALA A 1 100 ? -4.233 1.496 10.025 1.00 96.62 100 ALA A O 1
ATOM 836 N N . TRP A 1 101 ? -6.362 1.466 10.761 1.00 94.94 101 TRP A N 1
ATOM 837 C CA . TRP A 1 101 ? -6.949 1.983 9.525 1.00 94.94 101 TRP A CA 1
ATOM 838 C C . TRP A 1 101 ? -6.424 3.385 9.168 1.00 94.94 101 TRP A C 1
ATOM 840 O O . TRP A 1 101 ? -5.945 3.600 8.052 1.00 94.94 101 TRP A O 1
ATOM 850 N N . LEU A 1 102 ? -6.471 4.341 10.102 1.00 93.81 102 LEU A N 1
ATOM 851 C CA . LEU A 1 102 ? -6.063 5.728 9.853 1.00 93.81 102 LEU A CA 1
ATOM 852 C C . LEU A 1 102 ? -4.580 5.843 9.478 1.00 93.81 102 LEU A C 1
ATOM 854 O O . LEU A 1 102 ? -4.230 6.573 8.546 1.00 93.81 102 LEU A O 1
ATOM 858 N N . PHE A 1 103 ? -3.700 5.128 10.183 1.00 95.69 103 PHE A N 1
ATOM 859 C CA . PHE A 1 103 ? -2.274 5.117 9.869 1.00 95.69 103 PHE A CA 1
ATOM 860 C C . PHE A 1 103 ? -1.986 4.418 8.537 1.00 95.69 103 PHE A C 1
ATOM 862 O O . PHE A 1 103 ? -1.138 4.901 7.781 1.00 95.69 103 PHE A O 1
ATOM 869 N N . HIS A 1 104 ? -2.710 3.344 8.208 1.00 95.19 104 HIS A N 1
ATOM 870 C CA . HIS A 1 104 ? -2.598 2.676 6.911 1.00 95.19 104 HIS A CA 1
ATOM 871 C C . HIS A 1 104 ? -2.986 3.619 5.763 1.00 95.19 104 HIS A C 1
ATOM 873 O O . HIS A 1 104 ? -2.225 3.785 4.809 1.00 95.19 104 HIS A O 1
ATOM 879 N N . GLU A 1 105 ? -4.132 4.295 5.865 1.00 91.56 105 GLU A N 1
ATOM 880 C CA . GLU A 1 105 ? -4.578 5.270 4.865 1.00 91.56 105 GLU A CA 1
ATOM 881 C C . GLU A 1 105 ? -3.594 6.431 4.695 1.00 91.56 105 GLU A C 1
ATOM 883 O O . GLU A 1 105 ? -3.279 6.838 3.572 1.00 91.56 105 GLU A O 1
ATOM 888 N N . LEU A 1 106 ? -3.073 6.957 5.808 1.00 91.69 106 LEU A N 1
ATOM 889 C CA . LEU A 1 106 ? -2.074 8.017 5.775 1.00 91.69 106 LEU A CA 1
ATOM 890 C C . LEU A 1 106 ? -0.782 7.536 5.108 1.00 91.69 106 LEU A C 1
ATOM 892 O O . LEU A 1 106 ? -0.217 8.252 4.284 1.00 91.69 106 LEU A O 1
ATOM 896 N N . SER A 1 107 ? -0.325 6.324 5.421 1.00 94.38 107 SER A N 1
ATOM 897 C CA . SER A 1 107 ? 0.859 5.737 4.795 1.00 94.38 107 SER A CA 1
ATOM 898 C C . SER A 1 107 ? 0.659 5.540 3.290 1.00 94.38 107 SER A C 1
ATOM 900 O O . SER A 1 107 ? 1.503 5.963 2.500 1.00 94.38 107 SER A O 1
ATOM 902 N N . ARG A 1 108 ? -0.500 5.018 2.872 1.00 91.75 108 ARG A N 1
ATOM 903 C CA . ARG A 1 108 ? -0.876 4.895 1.458 1.00 91.75 108 ARG A CA 1
ATOM 904 C C . ARG A 1 108 ? -0.818 6.244 0.738 1.00 91.75 108 ARG A C 1
ATOM 906 O O . ARG A 1 108 ? -0.217 6.338 -0.329 1.00 91.75 108 ARG A O 1
ATOM 913 N N . TYR A 1 109 ? -1.372 7.292 1.345 1.00 89.56 109 TYR A N 1
ATOM 914 C CA . TYR A 1 109 ? -1.293 8.650 0.809 1.00 89.56 109 TYR A CA 1
ATOM 915 C C . TYR A 1 109 ? 0.157 9.147 0.676 1.00 89.56 109 TYR A C 1
ATOM 917 O O . TYR A 1 109 ? 0.519 9.767 -0.324 1.00 89.56 109 TYR A O 1
ATOM 925 N N . LEU A 1 110 ? 1.003 8.871 1.672 1.00 91.06 110 LEU A N 1
ATOM 926 C CA . LEU A 1 110 ? 2.411 9.273 1.670 1.00 91.06 110 LEU A CA 1
ATOM 927 C C . LEU A 1 110 ? 3.234 8.548 0.597 1.00 91.06 110 LEU A C 1
ATOM 929 O O . LEU A 1 110 ? 4.113 9.170 -0.001 1.00 91.06 110 LEU A O 1
ATOM 933 N N . ILE A 1 111 ? 2.913 7.285 0.300 1.00 91.88 111 ILE A N 1
ATOM 934 C CA . ILE A 1 111 ? 3.478 6.545 -0.840 1.00 91.88 111 ILE A CA 1
ATOM 935 C C . ILE A 1 111 ? 3.129 7.256 -2.152 1.00 91.88 111 ILE A C 1
ATOM 937 O O . ILE A 1 111 ? 4.012 7.483 -2.978 1.00 91.88 111 ILE A O 1
ATOM 941 N N . ASP A 1 112 ? 1.871 7.671 -2.327 1.00 87.69 112 ASP A N 1
ATOM 942 C CA . ASP A 1 112 ? 1.413 8.314 -3.565 1.00 87.69 112 ASP A CA 1
ATOM 943 C C . ASP A 1 112 ? 2.100 9.668 -3.824 1.00 87.69 112 ASP A C 1
ATOM 945 O O . ASP A 1 112 ? 2.340 10.031 -4.979 1.00 87.69 112 ASP A O 1
ATOM 949 N N . ILE A 1 113 ? 2.465 10.407 -2.768 1.00 89.25 113 ILE A N 1
ATOM 950 C CA . ILE A 1 113 ? 3.261 11.645 -2.869 1.00 89.25 113 ILE A CA 1
ATOM 951 C C . ILE A 1 113 ? 4.778 11.416 -2.756 1.00 89.25 113 ILE A C 1
ATOM 953 O O . ILE A 1 113 ? 5.528 12.380 -2.608 1.00 89.25 113 ILE A O 1
ATOM 957 N N . ARG A 1 114 ? 5.239 10.158 -2.825 1.00 90.06 114 ARG A N 1
ATOM 958 C CA . ARG A 1 114 ? 6.659 9.755 -2.785 1.00 90.06 114 ARG A CA 1
ATOM 959 C C . ARG A 1 114 ? 7.414 10.179 -1.517 1.00 90.06 114 ARG A C 1
ATOM 961 O O . ARG A 1 114 ? 8.625 10.371 -1.544 1.00 90.06 114 ARG A O 1
ATOM 968 N N . ARG A 1 115 ? 6.723 10.313 -0.382 1.00 92.31 115 ARG A N 1
ATOM 969 C CA . ARG A 1 115 ? 7.322 10.607 0.935 1.00 92.31 115 ARG A CA 1
ATOM 970 C C . ARG A 1 115 ? 7.533 9.312 1.718 1.00 92.31 115 ARG A C 1
ATOM 972 O O . ARG A 1 115 ? 6.876 9.071 2.730 1.00 92.31 115 ARG A O 1
ATOM 979 N N . TYR A 1 116 ? 8.440 8.478 1.218 1.00 94.19 116 TYR A N 1
ATOM 980 C CA . TYR A 1 116 ? 8.603 7.090 1.656 1.00 94.19 116 TYR A CA 1
ATOM 981 C C . TYR A 1 116 ? 9.056 6.929 3.110 1.00 94.19 116 TYR A C 1
ATOM 983 O O . TYR A 1 116 ? 8.516 6.072 3.801 1.00 94.19 116 TYR A O 1
ATOM 991 N N . ASP A 1 117 ? 9.935 7.790 3.626 1.00 94.25 117 ASP A N 1
ATOM 992 C CA . ASP A 1 117 ? 10.394 7.684 5.023 1.00 94.25 117 ASP A CA 1
ATOM 993 C C . ASP A 1 117 ? 9.240 7.871 6.012 1.00 94.25 117 ASP A C 1
ATOM 995 O O . ASP A 1 117 ? 9.067 7.116 6.972 1.00 94.25 117 ASP A O 1
ATOM 999 N N . LEU A 1 118 ? 8.384 8.853 5.722 1.00 94.94 118 LEU A N 1
ATOM 1000 C CA . LEU A 1 118 ? 7.201 9.126 6.522 1.00 94.94 118 LEU A CA 1
ATOM 1001 C C . LEU A 1 118 ? 6.146 8.030 6.325 1.00 94.94 118 LEU A C 1
ATOM 1003 O O . LEU A 1 118 ? 5.502 7.612 7.287 1.00 94.94 118 LEU A O 1
ATOM 1007 N N . ALA A 1 119 ? 5.998 7.522 5.096 1.00 96.00 119 ALA A N 1
ATOM 1008 C CA . ALA A 1 119 ? 5.128 6.387 4.817 1.00 96.00 119 ALA A CA 1
ATOM 1009 C C . ALA A 1 119 ? 5.542 5.150 5.625 1.00 96.00 119 ALA A C 1
ATOM 1011 O O . ALA A 1 119 ? 4.678 4.521 6.234 1.00 96.00 119 ALA A O 1
ATOM 1012 N N . ARG A 1 120 ? 6.844 4.848 5.692 1.00 97.50 120 ARG A N 1
ATOM 1013 C CA . ARG A 1 120 ? 7.411 3.732 6.458 1.00 97.50 120 ARG A CA 1
ATOM 1014 C C . ARG A 1 120 ? 7.126 3.886 7.947 1.00 97.50 120 ARG A C 1
ATOM 1016 O O . ARG A 1 120 ? 6.678 2.935 8.581 1.00 97.50 120 ARG A O 1
ATOM 1023 N N . PHE A 1 121 ? 7.324 5.085 8.495 1.00 97.12 121 PHE A N 1
ATOM 1024 C CA . PHE A 1 121 ? 7.012 5.383 9.895 1.00 97.12 121 PHE A CA 1
ATOM 1025 C C . PHE A 1 121 ? 5.538 5.119 10.233 1.00 97.12 121 PHE A C 1
ATOM 1027 O O . PHE A 1 121 ? 5.241 4.406 11.191 1.00 97.12 121 PHE A O 1
ATOM 1034 N N . TYR A 1 122 ? 4.604 5.641 9.433 1.00 96.75 122 TYR A N 1
ATOM 1035 C CA . TYR A 1 122 ? 3.177 5.423 9.683 1.00 96.75 122 TYR A CA 1
ATOM 1036 C C . TYR A 1 122 ? 2.720 3.994 9.362 1.00 96.75 122 TYR A C 1
ATOM 1038 O O . TYR A 1 122 ? 1.841 3.493 10.051 1.00 96.75 122 TYR A O 1
ATOM 1046 N N . SER A 1 123 ? 3.345 3.300 8.404 1.00 97.19 123 SER A N 1
ATOM 1047 C CA . SER A 1 123 ? 3.114 1.863 8.179 1.00 97.19 123 SER A CA 1
ATOM 1048 C C . SER A 1 123 ? 3.510 1.024 9.399 1.00 97.19 123 SER A C 1
ATOM 1050 O O . SER A 1 123 ? 2.787 0.096 9.752 1.00 97.19 123 SER A O 1
ATOM 1052 N N . LYS A 1 124 ? 4.611 1.368 10.090 1.00 97.81 124 LYS A N 1
ATOM 1053 C CA . LYS A 1 124 ? 4.995 0.709 11.355 1.00 97.81 124 LYS A CA 1
ATOM 1054 C C . LYS A 1 124 ? 3.925 0.916 12.420 1.00 97.81 124 LYS A C 1
ATOM 1056 O O . LYS A 1 124 ? 3.413 -0.064 12.941 1.00 97.81 124 LYS A O 1
ATOM 1061 N N . LYS A 1 125 ? 3.487 2.163 12.634 1.00 97.56 125 LYS A N 1
ATOM 1062 C CA . LYS A 1 125 ? 2.387 2.455 13.568 1.00 97.56 125 LYS A CA 1
ATOM 1063 C C . LYS A 1 125 ? 1.103 1.702 13.225 1.00 97.56 125 LYS A C 1
ATOM 1065 O O . LYS A 1 125 ? 0.475 1.149 14.115 1.00 97.56 125 LYS A O 1
ATOM 1070 N N . ALA A 1 126 ? 0.723 1.658 11.949 1.00 97.50 126 ALA A N 1
ATOM 1071 C CA . ALA A 1 126 ? -0.459 0.924 11.505 1.00 97.50 126 ALA A CA 1
ATOM 1072 C C . ALA A 1 126 ? -0.359 -0.573 11.830 1.00 97.50 126 ALA A C 1
ATOM 1074 O O . ALA A 1 126 ? -1.316 -1.158 12.332 1.00 97.50 126 ALA A O 1
ATOM 1075 N N . ARG A 1 127 ? 0.809 -1.178 11.585 1.00 97.69 127 ARG A N 1
ATOM 1076 C CA . ARG A 1 127 ? 1.075 -2.584 11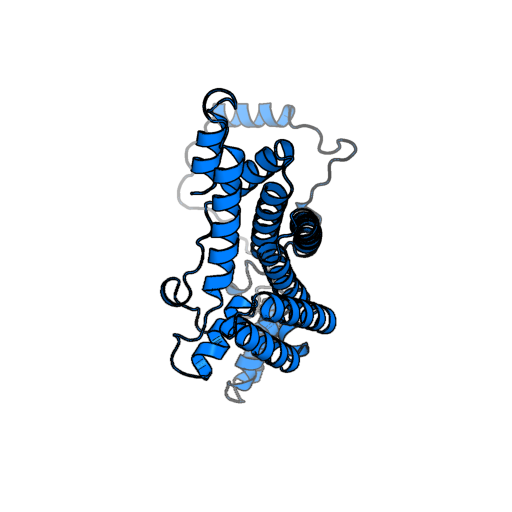.899 1.00 97.69 127 ARG A CA 1
ATOM 1077 C C . ARG A 1 127 ? 1.014 -2.840 13.402 1.00 97.69 127 ARG A C 1
ATOM 1079 O O . ARG A 1 127 ? 0.382 -3.809 13.801 1.00 97.69 127 ARG A O 1
ATOM 1086 N N . ASP A 1 128 ? 1.643 -1.986 14.204 1.00 98.00 128 ASP A N 1
ATOM 1087 C CA . ASP A 1 128 ? 1.701 -2.145 15.659 1.00 98.00 128 ASP A CA 1
ATOM 1088 C C . ASP A 1 128 ? 0.286 -2.038 16.271 1.00 98.00 128 ASP A C 1
ATOM 1090 O O . ASP A 1 128 ? -0.101 -2.877 17.078 1.00 98.00 128 ASP A O 1
ATOM 1094 N N . MET A 1 129 ? -0.542 -1.100 15.790 1.00 97.81 129 MET A N 1
ATOM 1095 C CA . MET A 1 129 ? -1.961 -0.997 16.175 1.00 97.81 129 MET A CA 1
ATOM 1096 C C . MET A 1 129 ? -2.803 -2.179 15.668 1.00 97.81 129 MET A C 1
ATOM 1098 O O . MET A 1 129 ? -3.710 -2.639 16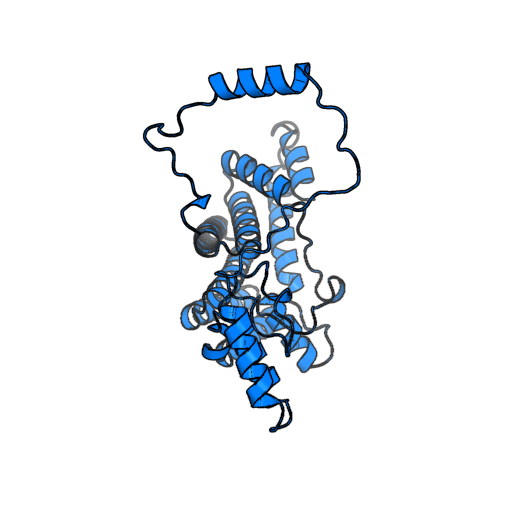.355 1.00 97.81 129 MET A O 1
ATOM 1102 N N . GLY A 1 130 ? -2.504 -2.704 14.474 1.00 97.12 130 GLY A N 1
ATOM 1103 C CA . GLY A 1 130 ? -3.136 -3.919 13.956 1.00 97.12 130 GLY A CA 1
ATOM 1104 C C . GLY A 1 130 ? -2.810 -5.152 14.803 1.00 97.12 130 GLY A C 1
ATOM 1105 O O . GLY A 1 130 ? -3.689 -5.975 15.046 1.00 97.12 130 GLY A O 1
ATOM 1106 N N . GLN A 1 131 ? -1.575 -5.247 15.299 1.00 97.19 131 GLN A N 1
ATOM 1107 C CA . GLN A 1 131 ? -1.141 -6.292 16.223 1.00 97.19 131 GLN A CA 1
ATOM 1108 C C . GLN A 1 131 ? -1.818 -6.151 17.592 1.00 97.19 131 GLN A C 1
ATOM 1110 O O . GLN A 1 131 ? -2.304 -7.145 18.123 1.00 97.19 131 GLN A O 1
ATOM 1115 N N . GLU A 1 132 ? -1.900 -4.935 18.138 1.00 97.50 132 GLU A N 1
ATOM 1116 C CA . GLU A 1 132 ? -2.626 -4.649 19.384 1.00 97.50 132 GLU A CA 1
ATOM 1117 C C . GLU A 1 132 ? -4.119 -4.998 19.270 1.00 97.50 132 GLU A C 1
ATOM 1119 O O . GLU A 1 132 ? -4.695 -5.580 20.184 1.00 97.50 132 GLU A O 1
ATOM 1124 N N . ALA A 1 133 ? -4.729 -4.741 18.110 1.00 96.12 133 ALA A N 1
ATOM 1125 C CA . ALA A 1 133 ? -6.102 -5.138 17.806 1.00 96.12 133 ALA A CA 1
ATOM 1126 C C . ALA A 1 133 ? -6.280 -6.648 17.525 1.00 96.12 133 ALA A C 1
ATOM 1128 O O . ALA A 1 133 ? -7.403 -7.082 17.263 1.00 96.12 133 ALA A O 1
ATOM 1129 N N . GLY A 1 134 ? -5.200 -7.442 17.497 1.00 96.19 134 GLY A N 1
ATOM 1130 C CA . GLY A 1 134 ? -5.239 -8.860 17.123 1.00 96.19 134 GLY A CA 1
ATOM 1131 C C . GLY A 1 134 ? -5.738 -9.108 15.693 1.00 96.19 134 GLY A C 1
ATOM 1132 O O . GLY A 1 134 ? -6.362 -10.133 15.421 1.00 96.19 134 GLY A O 1
ATOM 1133 N N . ASN A 1 135 ? -5.523 -8.156 14.780 1.00 96.62 135 ASN A N 1
ATOM 1134 C CA . ASN A 1 135 ? -6.106 -8.153 13.443 1.00 96.62 135 ASN A CA 1
ATOM 1135 C C . ASN A 1 135 ? -5.068 -8.474 12.357 1.00 96.62 135 ASN A C 1
ATOM 1137 O O . ASN A 1 135 ? -4.360 -7.597 11.850 1.00 96.62 135 ASN A O 1
ATOM 1141 N N . GLU A 1 136 ? -5.016 -9.745 11.957 1.00 96.50 136 GLU A N 1
ATOM 1142 C CA . GLU A 1 136 ? -4.064 -10.235 10.953 1.00 96.50 136 GLU A CA 1
ATOM 1143 C C . GLU A 1 136 ? -4.291 -9.589 9.569 1.00 96.50 136 GLU A C 1
ATOM 1145 O O . GLU A 1 136 ? -3.332 -9.381 8.825 1.00 96.50 136 GLU A O 1
ATOM 1150 N N . GLN A 1 137 ? -5.528 -9.199 9.218 1.00 97.38 137 GLN A N 1
ATOM 1151 C CA . GLN A 1 137 ? -5.817 -8.537 7.938 1.00 97.38 137 GLN A CA 1
ATOM 1152 C C . GLN A 1 137 ? -5.110 -7.180 7.837 1.00 97.38 137 GLN A C 1
ATOM 1154 O O . GLN A 1 137 ? -4.490 -6.869 6.815 1.00 97.38 137 GLN A O 1
ATOM 1159 N N . TRP A 1 138 ? -5.157 -6.371 8.899 1.00 97.56 138 TRP A N 1
ATOM 1160 C CA . TRP A 1 138 ? -4.438 -5.099 8.949 1.00 97.56 138 TRP A CA 1
ATOM 1161 C C . TRP A 1 138 ? -2.928 -5.291 8.971 1.00 97.56 138 TRP A C 1
ATOM 1163 O O . TRP A 1 138 ? -2.224 -4.567 8.264 1.00 97.56 138 TRP A O 1
ATOM 1173 N N . MET A 1 139 ? -2.427 -6.288 9.703 1.00 97.44 139 MET A N 1
ATOM 1174 C CA . MET A 1 139 ? -1.002 -6.622 9.696 1.00 97.44 139 MET A CA 1
ATOM 1175 C C . MET A 1 139 ? -0.522 -6.965 8.279 1.00 97.44 139 MET A C 1
ATOM 1177 O O . MET A 1 139 ? 0.447 -6.371 7.803 1.00 97.44 139 MET A O 1
ATOM 1181 N N . LEU A 1 140 ? -1.241 -7.832 7.560 1.00 98.00 140 LEU A N 1
ATOM 1182 C CA . LEU A 1 140 ? -0.943 -8.204 6.175 1.00 98.00 140 LEU A CA 1
ATOM 1183 C C . LEU A 1 140 ? -1.002 -6.995 5.227 1.00 98.00 140 LEU A C 1
ATOM 1185 O O . LEU A 1 140 ? -0.133 -6.830 4.365 1.00 98.00 140 LEU A O 1
ATOM 1189 N N . ASN A 1 141 ? -2.000 -6.122 5.382 1.00 97.69 141 ASN A N 1
ATOM 1190 C CA . ASN A 1 141 ? -2.115 -4.903 4.581 1.00 97.69 141 ASN A CA 1
ATOM 1191 C C . ASN A 1 141 ? -0.934 -3.949 4.807 1.00 97.69 141 ASN A C 1
ATOM 1193 O O . ASN A 1 141 ? -0.408 -3.391 3.844 1.00 97.69 141 ASN A O 1
ATOM 1197 N N . CYS A 1 142 ? -0.448 -3.828 6.042 1.00 97.88 142 CYS A N 1
ATOM 1198 C CA . CYS A 1 142 ? 0.754 -3.051 6.337 1.00 97.88 142 CYS A CA 1
ATOM 1199 C C . CYS A 1 142 ? 2.011 -3.678 5.720 1.00 97.88 142 CYS A C 1
ATOM 1201 O O . CYS A 1 142 ? 2.826 -2.951 5.156 1.00 97.88 142 CYS A O 1
ATOM 1203 N N . GLN A 1 143 ? 2.146 -5.012 5.740 1.00 97.94 143 GLN A N 1
ATOM 1204 C CA . GLN A 1 143 ? 3.245 -5.692 5.038 1.00 97.94 143 GLN A CA 1
ATOM 1205 C C . GLN A 1 143 ? 3.230 -5.397 3.539 1.00 97.94 143 GLN A C 1
ATOM 1207 O O . GLN A 1 143 ? 4.269 -5.121 2.948 1.00 97.94 143 GLN A O 1
ATOM 1212 N N . HIS A 1 144 ? 2.047 -5.349 2.926 1.00 97.75 144 HIS A N 1
ATOM 1213 C CA . HIS A 1 144 ? 1.929 -4.943 1.530 1.00 97.75 144 HIS A CA 1
ATOM 1214 C C . HIS A 1 144 ? 2.397 -3.498 1.281 1.00 97.75 144 HIS A C 1
ATOM 1216 O O . HIS A 1 144 ? 3.056 -3.237 0.273 1.00 97.75 144 HIS A O 1
ATOM 1222 N N . LEU A 1 145 ? 2.104 -2.560 2.191 1.00 97.44 145 LEU A N 1
ATOM 1223 C CA . LEU A 1 145 ? 2.631 -1.195 2.091 1.00 97.44 145 LEU A CA 1
ATOM 1224 C C . LEU A 1 145 ? 4.156 -1.155 2.235 1.00 97.44 145 LEU A C 1
ATOM 1226 O O . LEU A 1 145 ? 4.788 -0.439 1.460 1.00 97.44 145 LEU A O 1
ATOM 1230 N N . PHE A 1 146 ? 4.748 -1.941 3.143 1.00 98.06 146 PHE A N 1
ATOM 1231 C CA . PHE A 1 146 ? 6.206 -2.058 3.239 1.00 98.06 146 PHE A CA 1
ATOM 1232 C C . PHE A 1 146 ? 6.807 -2.524 1.921 1.00 98.06 146 PHE A C 1
ATOM 1234 O O . PHE A 1 146 ? 7.658 -1.827 1.390 1.00 98.06 146 PHE A O 1
ATOM 1241 N N . ILE A 1 147 ? 6.293 -3.597 1.315 1.00 97.44 147 ILE A N 1
ATOM 1242 C CA . ILE A 1 147 ? 6.783 -4.062 0.007 1.00 97.44 147 ILE A CA 1
ATOM 1243 C C . ILE A 1 147 ? 6.786 -2.919 -1.021 1.00 97.44 147 ILE A C 1
ATOM 1245 O O . ILE A 1 147 ? 7.792 -2.693 -1.689 1.00 97.44 147 ILE A O 1
ATOM 1249 N N . ARG A 1 148 ? 5.691 -2.150 -1.118 1.00 95.88 148 ARG A N 1
ATOM 1250 C CA . ARG A 1 148 ? 5.606 -1.001 -2.039 1.00 95.88 148 ARG A CA 1
ATOM 1251 C C . ARG A 1 148 ? 6.637 0.083 -1.716 1.00 95.88 148 ARG A C 1
ATOM 1253 O O . ARG A 1 148 ? 7.210 0.657 -2.640 1.00 95.88 148 ARG A O 1
ATOM 1260 N N . ILE A 1 149 ? 6.842 0.398 -0.439 1.00 96.25 149 ILE A N 1
ATOM 1261 C CA . ILE A 1 149 ? 7.819 1.397 0.017 1.00 96.25 149 ILE A CA 1
ATOM 1262 C C . ILE A 1 149 ? 9.237 0.942 -0.330 1.00 96.25 149 ILE A C 1
ATOM 1264 O O . ILE A 1 149 ? 9.958 1.672 -1.007 1.00 96.25 149 ILE A O 1
ATOM 1268 N N . GLU A 1 150 ? 9.600 -0.271 0.078 1.00 95.25 150 GLU A N 1
ATOM 1269 C CA . GLU A 1 150 ? 10.943 -0.825 -0.067 1.00 95.25 150 GLU A CA 1
ATOM 1270 C C . GLU A 1 150 ? 11.326 -0.999 -1.545 1.00 95.25 150 GLU A C 1
ATOM 1272 O O . GLU A 1 150 ? 12.413 -0.593 -1.952 1.00 95.25 150 GLU A O 1
ATOM 1277 N N . ILE A 1 151 ? 10.398 -1.465 -2.392 1.00 93.06 151 ILE A N 1
ATOM 1278 C CA . ILE A 1 151 ? 10.595 -1.514 -3.850 1.00 93.06 151 ILE A CA 1
ATOM 1279 C C . ILE A 1 151 ? 10.883 -0.123 -4.424 1.00 93.06 151 ILE A C 1
ATOM 1281 O O . ILE A 1 151 ? 11.776 0.031 -5.253 1.00 93.06 151 ILE A O 1
ATOM 1285 N N . ASN A 1 152 ? 10.143 0.905 -3.998 1.00 89.88 152 ASN A N 1
ATOM 1286 C CA . ASN A 1 152 ? 10.334 2.262 -4.513 1.00 89.88 152 ASN A CA 1
ATOM 1287 C C . ASN A 1 152 ? 11.602 2.946 -3.983 1.00 89.88 152 ASN A C 1
ATOM 1289 O O . ASN A 1 152 ? 12.093 3.872 -4.628 1.00 89.88 152 ASN A O 1
ATOM 1293 N N . GLN A 1 153 ? 12.110 2.523 -2.824 1.00 89.06 153 GLN A N 1
ATOM 1294 C CA . GLN A 1 153 ? 13.380 2.985 -2.260 1.00 89.06 153 GLN A CA 1
ATOM 1295 C C . GLN A 1 153 ? 14.570 2.098 -2.653 1.00 89.06 153 GLN A C 1
ATOM 1297 O O . GLN A 1 153 ? 15.685 2.356 -2.211 1.00 89.06 153 GLN A O 1
ATOM 1302 N N . ASN A 1 154 ? 14.357 1.106 -3.524 1.00 87.06 154 ASN A N 1
ATOM 1303 C CA . ASN A 1 154 ? 15.378 0.180 -4.004 1.00 87.06 154 ASN A CA 1
ATOM 1304 C C . ASN A 1 154 ? 16.013 -0.698 -2.900 1.00 87.06 154 ASN A C 1
ATOM 1306 O O . ASN A 1 154 ? 17.166 -1.113 -3.003 1.00 87.06 154 ASN A O 1
ATOM 1310 N N . TYR A 1 155 ? 15.243 -1.039 -1.870 1.00 91.50 155 TYR A N 1
ATOM 1311 C CA . TYR A 1 155 ? 15.650 -1.922 -0.778 1.00 91.50 155 TYR A CA 1
ATOM 1312 C C . TYR A 1 155 ? 15.105 -3.337 -1.006 1.00 91.50 155 TYR A C 1
ATOM 1314 O O . TYR A 1 155 ? 14.037 -3.721 -0.530 1.00 91.50 155 TYR A O 1
ATOM 1322 N N . ARG A 1 156 ? 15.813 -4.113 -1.839 1.00 91.00 156 ARG A N 1
ATOM 1323 C CA . ARG A 1 156 ? 15.353 -5.436 -2.304 1.00 91.00 156 ARG A CA 1
ATOM 1324 C C . ARG A 1 156 ? 15.215 -6.450 -1.169 1.00 91.00 156 ARG A C 1
ATOM 1326 O O . ARG A 1 156 ? 14.242 -7.203 -1.148 1.00 91.00 156 ARG A O 1
ATOM 1333 N N . ASN A 1 157 ? 16.183 -6.496 -0.258 1.00 94.06 157 ASN A N 1
ATOM 1334 C CA . ASN A 1 157 ? 16.202 -7.491 0.815 1.00 94.06 157 ASN A CA 1
ATOM 1335 C C . ASN A 1 157 ? 15.048 -7.246 1.792 1.00 94.06 157 ASN A C 1
ATOM 1337 O O . ASN A 1 157 ? 14.319 -8.171 2.139 1.00 94.06 157 ASN A O 1
ATOM 1341 N N . GLU A 1 158 ? 14.820 -5.984 2.134 1.00 95.56 158 GLU A N 1
ATOM 1342 C CA . GLU A 1 158 ? 13.748 -5.509 2.998 1.00 95.56 158 GLU A CA 1
ATOM 1343 C C . GLU A 1 158 ? 12.375 -5.727 2.345 1.00 95.56 158 GLU A C 1
ATOM 1345 O O . GLU A 1 158 ? 11.435 -6.187 2.996 1.00 95.56 158 GLU A O 1
ATOM 1350 N N . ALA A 1 159 ? 12.256 -5.482 1.033 1.00 96.12 159 ALA A N 1
ATOM 1351 C CA . ALA A 1 159 ? 11.039 -5.793 0.284 1.00 96.12 159 ALA A CA 1
ATOM 1352 C C . ALA A 1 159 ? 10.738 -7.299 0.294 1.00 96.12 159 ALA A C 1
ATOM 1354 O O . ALA A 1 159 ? 9.583 -7.701 0.455 1.00 96.12 159 ALA A O 1
ATOM 1355 N N . LYS A 1 160 ? 11.769 -8.137 0.134 1.00 96.38 160 LYS A N 1
ATOM 1356 C CA . LYS A 1 160 ? 11.643 -9.598 0.165 1.00 96.38 160 LYS A CA 1
ATOM 1357 C C . LYS A 1 160 ? 11.257 -10.101 1.553 1.00 96.38 160 LYS A C 1
ATOM 1359 O O . LYS A 1 160 ? 10.373 -10.948 1.657 1.00 96.38 160 LYS A O 1
ATOM 1364 N N . GLU A 1 161 ? 11.854 -9.559 2.610 1.00 97.62 161 GLU A N 1
ATOM 1365 C CA . GLU A 1 161 ? 11.479 -9.867 3.992 1.00 97.62 161 GLU A CA 1
ATOM 1366 C C . GLU A 1 161 ? 10.007 -9.516 4.254 1.00 97.62 161 GLU A C 1
ATOM 1368 O O . GLU A 1 161 ? 9.235 -10.366 4.704 1.00 97.62 161 GLU A O 1
ATOM 1373 N N . ALA A 1 162 ? 9.573 -8.310 3.873 1.00 97.75 162 ALA A N 1
ATOM 1374 C CA . ALA A 1 162 ? 8.175 -7.899 3.989 1.00 97.75 162 ALA A CA 1
ATOM 1375 C C . ALA A 1 162 ? 7.228 -8.812 3.183 1.00 97.75 162 ALA A C 1
ATOM 1377 O O . ALA A 1 162 ? 6.142 -9.158 3.656 1.00 97.75 162 ALA A O 1
ATOM 1378 N N . ALA A 1 163 ? 7.640 -9.264 1.993 1.00 97.81 163 ALA A N 1
ATOM 1379 C CA . ALA A 1 163 ? 6.874 -10.210 1.182 1.00 97.81 163 ALA A CA 1
ATOM 1380 C C . ALA A 1 163 ? 6.770 -11.602 1.826 1.00 97.81 163 ALA A C 1
ATOM 1382 O O . ALA A 1 163 ? 5.702 -12.214 1.782 1.00 97.81 163 ALA A O 1
ATOM 1383 N N . LEU A 1 164 ? 7.829 -12.086 2.481 1.00 98.12 164 LEU A N 1
ATOM 1384 C CA . LEU A 1 164 ? 7.811 -13.341 3.239 1.00 98.12 164 LEU A CA 1
ATOM 1385 C C . LEU A 1 164 ? 6.895 -13.255 4.469 1.00 98.12 164 LEU A C 1
ATOM 1387 O O . LEU A 1 164 ? 6.150 -14.198 4.748 1.00 98.12 164 LEU A O 1
ATOM 1391 N N . LEU A 1 165 ? 6.889 -12.118 5.172 1.00 97.81 165 LEU A N 1
ATOM 1392 C CA . LEU A 1 165 ? 5.958 -11.865 6.277 1.00 97.81 165 LEU A CA 1
ATOM 1393 C C . LEU A 1 165 ? 4.503 -11.782 5.791 1.00 97.81 165 LEU A C 1
ATOM 1395 O O . LEU A 1 165 ? 3.593 -12.312 6.430 1.00 97.81 165 LEU A O 1
ATOM 1399 N N . ALA A 1 166 ? 4.258 -11.162 4.637 1.00 97.81 166 ALA A N 1
ATOM 1400 C CA . ALA A 1 166 ? 2.927 -11.141 4.037 1.00 97.81 166 ALA A CA 1
ATOM 1401 C C . ALA A 1 166 ? 2.475 -12.544 3.589 1.00 97.81 166 ALA A C 1
ATOM 1403 O O . ALA A 1 166 ? 1.315 -12.914 3.778 1.00 97.81 166 ALA A O 1
ATOM 1404 N N . LEU A 1 167 ? 3.394 -13.358 3.060 1.00 98.00 167 LEU A N 1
ATOM 1405 C CA . LEU A 1 167 ? 3.142 -14.750 2.690 1.00 98.00 167 LEU A CA 1
ATOM 1406 C C . LEU A 1 167 ? 2.774 -15.606 3.910 1.00 98.00 167 LEU A C 1
ATOM 1408 O O . LEU A 1 167 ? 1.838 -16.401 3.835 1.00 98.00 167 LEU A O 1
ATOM 1412 N N . SER A 1 168 ? 3.474 -15.451 5.039 1.00 97.44 168 SER A N 1
ATOM 1413 C CA . SER A 1 168 ? 3.135 -16.177 6.271 1.00 97.44 168 SER A CA 1
ATOM 1414 C C . SER A 1 168 ? 1.769 -15.755 6.819 1.00 97.44 168 SER A C 1
ATOM 1416 O O . SER A 1 168 ? 0.963 -16.617 7.165 1.00 97.44 168 SER A O 1
ATOM 1418 N N . SER A 1 169 ? 1.463 -14.455 6.789 1.00 96.38 169 SER A N 1
ATOM 1419 C CA . SER A 1 169 ? 0.150 -13.910 7.166 1.00 96.38 169 SER A CA 1
ATOM 1420 C C . SER A 1 169 ? -0.968 -14.459 6.264 1.00 96.38 169 SER A C 1
ATOM 1422 O O . SER A 1 169 ? -2.033 -14.849 6.736 1.00 96.38 169 SER A O 1
ATOM 1424 N N . SER A 1 170 ? -0.704 -14.588 4.960 1.00 97.06 170 SER A N 1
ATOM 1425 C CA . SER A 1 170 ? -1.654 -15.149 3.983 1.00 97.06 170 SER A CA 1
ATOM 1426 C C . SER A 1 170 ? -1.976 -16.616 4.262 1.00 97.06 170 SER A C 1
ATOM 1428 O O . SER A 1 170 ? -3.133 -17.024 4.177 1.00 97.06 170 SER A O 1
ATOM 1430 N N . LYS A 1 171 ? -0.961 -17.402 4.649 1.00 96.94 171 LYS A N 1
ATOM 1431 C CA . LYS A 1 171 ? -1.141 -18.800 5.067 1.00 96.94 171 LYS A CA 1
ATOM 1432 C C . LYS A 1 171 ? -1.971 -18.906 6.345 1.00 96.94 171 LYS A C 1
ATOM 1434 O O . LYS A 1 171 ? -2.844 -19.761 6.412 1.00 96.94 171 LYS A O 1
ATOM 1439 N N . LYS A 1 172 ? -1.736 -18.034 7.333 1.00 96.00 172 LYS A N 1
ATOM 1440 C CA . LYS A 1 172 ? -2.534 -18.002 8.573 1.00 96.00 172 LYS A CA 1
ATOM 1441 C C . LYS A 1 172 ? -4.006 -17.683 8.314 1.00 96.00 172 LYS A C 1
ATOM 1443 O O . LYS A 1 172 ? -4.868 -18.252 8.968 1.00 96.00 172 LYS A O 1
ATOM 1448 N N . LEU A 1 173 ? -4.284 -16.790 7.364 1.00 95.56 173 LEU A N 1
ATOM 1449 C CA . LEU A 1 173 ? -5.649 -16.455 6.954 1.00 95.56 173 LEU A CA 1
ATOM 1450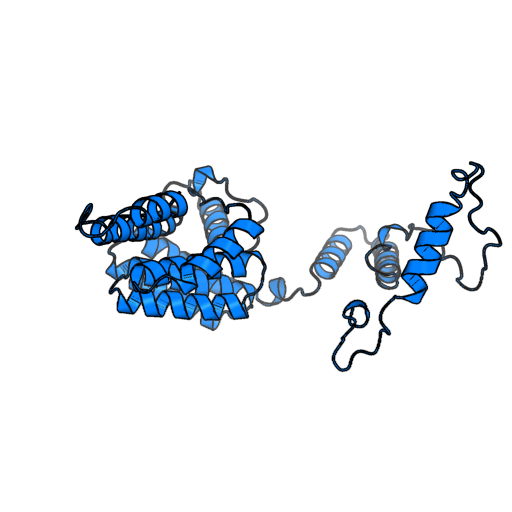 C C . LEU A 1 173 ? -6.316 -17.553 6.105 1.00 95.56 173 LEU A C 1
ATOM 1452 O O . LEU A 1 173 ? -7.524 -17.485 5.902 1.00 95.56 173 LEU A O 1
ATOM 1456 N N . GLY A 1 174 ? -5.560 -18.540 5.609 1.00 96.06 174 GLY A N 1
ATOM 1457 C CA . GLY A 1 174 ? -6.087 -19.640 4.794 1.00 96.06 174 GLY A CA 1
ATOM 1458 C C . GLY A 1 174 ? -6.533 -19.222 3.389 1.00 96.06 174 GLY A C 1
ATOM 1459 O O . GLY A 1 174 ? -7.474 -19.797 2.855 1.00 96.06 174 GLY A O 1
ATOM 1460 N N . LEU A 1 175 ? -5.902 -18.197 2.802 1.00 95.38 175 LEU A N 1
ATOM 1461 C CA . LEU A 1 175 ? -6.307 -17.625 1.511 1.00 95.38 175 LEU A CA 1
ATOM 1462 C C . LEU A 1 175 ? -5.311 -17.994 0.406 1.00 95.38 175 LEU A C 1
ATOM 1464 O O . LEU A 1 175 ? -4.271 -17.350 0.253 1.00 95.38 175 LEU A O 1
ATOM 1468 N N . ASP A 1 176 ? -5.651 -19.000 -0.401 1.00 95.56 176 ASP A N 1
ATOM 1469 C CA . ASP A 1 176 ? -4.759 -19.546 -1.435 1.00 95.56 176 ASP A CA 1
ATOM 1470 C C . ASP A 1 176 ? -4.363 -18.514 -2.497 1.00 95.56 176 ASP A C 1
ATOM 1472 O O . ASP A 1 176 ? -3.190 -18.407 -2.860 1.00 95.56 176 ASP A O 1
ATOM 1476 N N . PHE A 1 177 ? -5.308 -17.677 -2.938 1.00 94.94 177 PHE A N 1
ATOM 1477 C CA . PHE A 1 177 ? -5.020 -16.643 -3.936 1.00 94.94 177 PHE A CA 1
ATOM 1478 C C . PHE A 1 177 ? -3.976 -15.628 -3.440 1.00 94.94 177 PHE A C 1
ATOM 1480 O O . PHE A 1 177 ? -3.164 -15.145 -4.229 1.00 94.94 177 PHE A O 1
ATOM 1487 N N . LEU A 1 178 ? -3.952 -15.325 -2.133 1.00 96.62 178 LEU A N 1
ATOM 1488 C CA . LEU A 1 178 ? -2.931 -14.457 -1.543 1.00 96.62 178 LEU A CA 1
ATOM 1489 C C . LEU A 1 178 ? -1.588 -15.168 -1.430 1.00 96.62 178 LEU A C 1
ATOM 1491 O O . LEU A 1 178 ? -0.549 -14.557 -1.679 1.00 96.62 178 LEU A O 1
ATOM 1495 N N . VAL A 1 179 ? -1.592 -16.452 -1.066 1.00 97.31 179 VAL A N 1
ATOM 1496 C CA . VAL A 1 179 ? -0.371 -17.263 -1.028 1.00 97.31 179 VAL A CA 1
ATOM 1497 C C . VAL A 1 179 ? 0.300 -17.252 -2.401 1.00 97.31 179 VAL A C 1
ATOM 1499 O O . VAL A 1 179 ? 1.500 -16.987 -2.493 1.00 97.31 179 VAL A O 1
ATOM 1502 N N . ASP A 1 180 ? -0.470 -17.454 -3.466 1.00 95.50 180 ASP A N 1
ATOM 1503 C CA . ASP A 1 180 ? 0.030 -17.373 -4.836 1.00 95.50 180 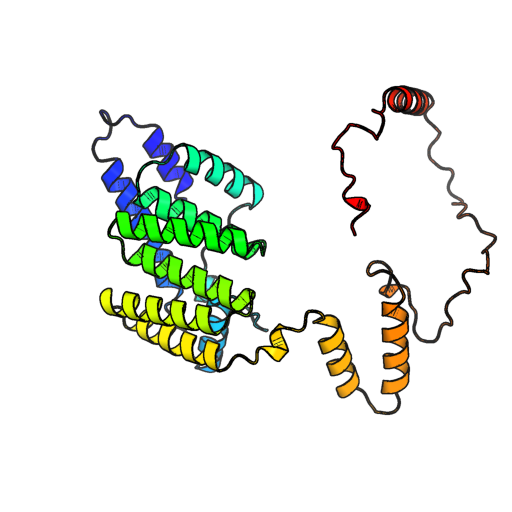ASP A CA 1
ATOM 1504 C C . ASP A 1 180 ? 0.462 -15.951 -5.206 1.00 95.50 180 ASP A C 1
ATOM 1506 O O . ASP A 1 180 ? 1.527 -15.768 -5.799 1.00 95.50 180 ASP A O 1
ATOM 1510 N N . PHE A 1 181 ? -0.305 -14.927 -4.822 1.00 96.81 181 PHE A N 1
ATOM 1511 C CA . PHE A 1 181 ? 0.057 -13.528 -5.053 1.00 96.81 181 PHE A CA 1
ATOM 1512 C C . PHE A 1 181 ? 1.437 -13.193 -4.471 1.00 96.81 181 PHE A C 1
ATOM 1514 O O . PHE A 1 181 ? 2.292 -12.667 -5.185 1.00 96.81 181 PHE A O 1
ATOM 1521 N N . TYR A 1 182 ? 1.691 -13.527 -3.201 1.00 98.00 182 TYR A N 1
ATOM 1522 C CA . TYR A 1 182 ? 2.954 -13.189 -2.541 1.00 98.00 182 TYR A CA 1
ATOM 1523 C C . TYR A 1 182 ? 4.121 -14.088 -2.958 1.00 98.00 182 TYR A C 1
ATOM 1525 O O . TYR A 1 182 ? 5.245 -13.596 -3.017 1.00 98.00 182 TYR A O 1
ATOM 1533 N N . LYS A 1 183 ? 3.888 -15.354 -3.336 1.00 96.88 183 LYS A N 1
ATOM 1534 C CA . LYS A 1 183 ? 4.922 -16.175 -3.997 1.00 96.88 183 LYS A CA 1
ATOM 1535 C C . LYS A 1 183 ? 5.390 -15.522 -5.297 1.00 96.88 183 LYS A C 1
ATOM 1537 O O . LYS A 1 183 ? 6.582 -15.288 -5.472 1.00 96.88 183 LYS A O 1
ATOM 1542 N N . ASN A 1 184 ? 4.446 -15.143 -6.159 1.00 95.44 184 ASN A N 1
ATOM 1543 C CA . ASN A 1 184 ? 4.767 -14.451 -7.405 1.00 95.44 184 ASN A CA 1
ATOM 1544 C C . ASN A 1 184 ? 5.402 -13.072 -7.142 1.00 95.44 184 ASN A C 1
ATOM 1546 O O . ASN A 1 184 ? 6.248 -12.629 -7.914 1.00 95.44 184 ASN A O 1
ATOM 1550 N N . ALA A 1 185 ? 5.010 -12.373 -6.070 1.00 96.50 185 ALA A N 1
ATOM 1551 C CA . ALA A 1 185 ? 5.628 -11.103 -5.692 1.00 96.50 185 ALA A CA 1
ATOM 1552 C C . ALA A 1 185 ? 7.112 -11.275 -5.342 1.00 96.50 185 ALA A C 1
ATOM 1554 O O . ALA A 1 185 ? 7.923 -10.467 -5.782 1.00 96.50 185 ALA A O 1
ATOM 1555 N N . ILE A 1 186 ? 7.467 -12.333 -4.604 1.00 96.69 186 ILE A N 1
ATOM 1556 C CA . ILE A 1 186 ? 8.861 -12.661 -4.274 1.00 96.69 186 ILE A CA 1
ATOM 1557 C C . ILE A 1 186 ? 9.659 -12.942 -5.549 1.00 96.69 186 ILE A C 1
ATOM 1559 O O . ILE A 1 186 ? 10.726 -12.361 -5.714 1.00 96.69 186 ILE A O 1
ATOM 1563 N N . GLU A 1 187 ? 9.122 -13.742 -6.478 1.00 94.12 187 GLU A N 1
ATOM 1564 C CA . GLU A 1 187 ? 9.760 -13.975 -7.784 1.00 94.12 187 GLU A CA 1
ATOM 1565 C C . GLU A 1 187 ? 9.980 -12.662 -8.545 1.00 94.12 187 GLU A C 1
ATOM 1567 O O . GLU A 1 187 ? 11.064 -12.404 -9.057 1.00 94.12 187 GLU A O 1
ATOM 1572 N N . VAL A 1 188 ? 8.967 -11.787 -8.586 1.00 92.75 188 VAL A N 1
ATOM 1573 C CA . VAL A 1 188 ? 9.088 -10.485 -9.251 1.00 92.75 188 VAL A CA 1
ATOM 1574 C C . VAL A 1 188 ? 10.164 -9.625 -8.604 1.00 92.75 188 VAL A C 1
ATOM 1576 O O . VAL A 1 188 ? 10.903 -9.006 -9.360 1.00 92.75 188 VAL A O 1
ATOM 1579 N N . ILE A 1 189 ? 10.240 -9.578 -7.268 1.00 92.94 189 ILE A N 1
ATOM 1580 C CA . ILE A 1 189 ? 11.269 -8.846 -6.510 1.00 92.94 189 ILE A CA 1
ATOM 1581 C C . ILE A 1 189 ? 12.657 -9.428 -6.794 1.00 92.94 189 ILE A C 1
ATOM 1583 O O . ILE A 1 189 ? 13.619 -8.675 -6.942 1.00 92.94 189 ILE A O 1
ATOM 1587 N N . ASP A 1 190 ? 12.764 -10.753 -6.900 1.00 90.44 190 ASP A N 1
ATOM 1588 C CA . ASP A 1 190 ? 14.030 -11.415 -7.184 1.00 90.44 190 ASP A CA 1
ATOM 1589 C C . ASP A 1 190 ? 14.536 -11.159 -8.614 1.00 90.44 190 ASP A C 1
ATOM 1591 O O . ASP A 1 190 ? 15.743 -11.006 -8.821 1.00 90.44 190 ASP A O 1
ATOM 1595 N N . ASP A 1 191 ? 13.612 -11.024 -9.565 1.00 86.12 191 ASP A N 1
ATOM 1596 C CA . ASP A 1 191 ? 13.878 -10.697 -10.969 1.00 86.12 191 ASP A CA 1
ATOM 1597 C C . ASP A 1 191 ? 14.127 -9.190 -11.218 1.00 86.12 191 ASP A C 1
ATOM 1599 O O . ASP A 1 191 ? 14.277 -8.766 -12.369 1.00 86.12 191 ASP A O 1
ATOM 1603 N N . MET A 1 192 ? 14.098 -8.333 -10.188 1.00 78.81 192 MET A N 1
ATOM 1604 C CA . MET A 1 192 ? 14.305 -6.891 -10.369 1.00 78.81 192 MET A CA 1
ATOM 1605 C C . MET A 1 192 ? 15.788 -6.561 -10.584 1.00 78.81 192 MET A C 1
ATOM 1607 O O . MET A 1 192 ? 16.592 -6.626 -9.654 1.00 78.81 192 MET A O 1
ATOM 1611 N N . ASP A 1 193 ? 16.126 -6.105 -11.795 1.00 66.88 193 ASP A N 1
ATOM 1612 C CA . ASP A 1 193 ? 17.395 -5.427 -12.085 1.00 66.88 193 ASP A CA 1
ATOM 1613 C C . ASP A 1 193 ? 17.413 -4.049 -11.403 1.00 66.88 193 ASP A C 1
ATOM 1615 O O . ASP A 1 193 ? 16.851 -3.071 -11.912 1.00 66.88 193 ASP A O 1
ATOM 1619 N N . MET A 1 194 ? 18.075 -3.961 -10.249 1.00 56.38 194 MET A N 1
ATOM 1620 C CA . MET A 1 194 ? 18.195 -2.727 -9.459 1.00 56.38 194 MET A CA 1
ATOM 1621 C C . MET A 1 194 ? 18.863 -1.584 -10.240 1.00 56.38 194 MET A C 1
ATOM 1623 O O . MET A 1 194 ? 18.508 -0.418 -10.063 1.00 56.38 194 MET A O 1
ATOM 1627 N N . GLU A 1 195 ? 19.762 -1.913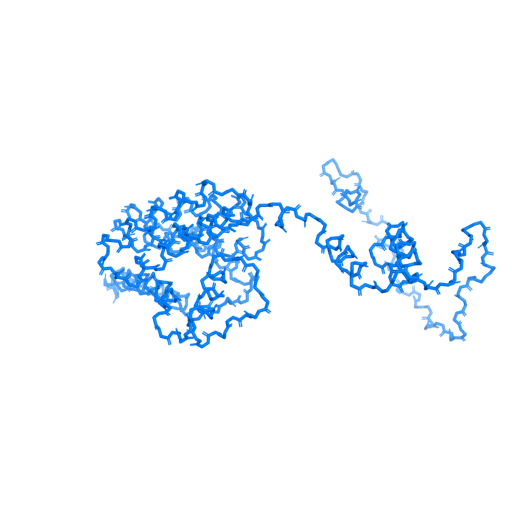 -11.171 1.00 51.06 195 GLU A N 1
ATOM 1628 C CA . GLU A 1 195 ? 20.451 -0.943 -12.030 1.00 51.06 195 GLU A CA 1
ATOM 1629 C C . GLU A 1 195 ? 19.497 -0.199 -12.978 1.00 51.06 195 GLU A C 1
ATOM 1631 O O . GLU A 1 195 ? 19.703 0.977 -13.269 1.00 51.06 195 GLU A O 1
ATOM 1636 N N . LYS A 1 196 ? 18.394 -0.830 -13.413 1.00 52.69 196 LYS A N 1
ATOM 1637 C CA . LYS A 1 196 ? 17.421 -0.199 -14.326 1.00 52.69 196 LYS A CA 1
ATOM 1638 C C . LYS A 1 196 ? 16.464 0.766 -13.617 1.00 52.69 196 LYS A C 1
ATOM 1640 O O . LYS A 1 196 ? 15.882 1.630 -14.272 1.00 52.69 196 LYS A O 1
ATOM 1645 N N . LEU A 1 197 ? 16.288 0.636 -12.298 1.00 49.69 197 LEU A N 1
ATOM 1646 C CA . LEU A 1 197 ? 15.439 1.520 -11.481 1.00 49.69 197 LEU A CA 1
ATOM 1647 C C . LEU A 1 197 ? 16.220 2.651 -10.803 1.00 49.69 197 LEU A C 1
ATOM 1649 O O . LEU A 1 197 ? 15.638 3.698 -10.523 1.00 49.69 197 LEU A O 1
ATOM 1653 N N . LEU A 1 198 ? 17.531 2.470 -10.612 1.00 47.75 198 LEU A N 1
ATOM 1654 C CA . LEU A 1 198 ? 18.494 3.498 -10.198 1.00 47.75 198 LEU A CA 1
ATOM 1655 C C . LEU A 1 198 ? 18.867 4.480 -11.313 1.00 47.75 198 LEU A C 1
ATOM 1657 O O . LEU A 1 198 ? 19.757 5.307 -11.121 1.00 47.75 198 LEU A O 1
ATOM 1661 N N . ALA A 1 199 ? 18.170 4.457 -12.452 1.00 48.19 199 ALA A N 1
ATOM 1662 C CA . ALA A 1 199 ? 18.191 5.562 -13.394 1.00 48.19 199 ALA A CA 1
ATOM 1663 C C . ALA A 1 199 ? 17.537 6.796 -12.743 1.00 48.19 199 ALA A C 1
ATOM 1665 O O . ALA A 1 199 ? 16.420 7.193 -13.079 1.00 48.19 199 ALA A O 1
ATOM 1666 N N . PHE A 1 200 ? 18.264 7.419 -11.811 1.00 50.38 200 PHE A N 1
ATOM 1667 C CA . PHE A 1 200 ? 18.056 8.788 -11.348 1.00 50.38 200 PHE A CA 1
ATOM 1668 C C . PHE A 1 200 ? 17.941 9.744 -12.538 1.00 50.38 200 PHE A C 1
ATOM 1670 O O . PHE A 1 200 ? 17.281 10.772 -12.435 1.00 50.38 200 PHE A O 1
ATOM 1677 N N . ASP A 1 201 ? 18.466 9.332 -13.694 1.00 62.31 201 ASP A N 1
ATOM 1678 C CA . ASP A 1 201 ? 18.230 9.962 -14.972 1.00 62.31 201 ASP A CA 1
ATOM 1679 C C . ASP A 1 201 ? 17.480 9.040 -15.956 1.00 62.31 201 ASP A C 1
ATOM 1681 O O . ASP A 1 201 ? 17.999 8.539 -16.956 1.00 62.31 201 ASP A O 1
ATOM 1685 N N . ALA A 1 202 ? 16.196 8.799 -15.673 1.00 66.25 202 ALA A N 1
ATOM 1686 C CA . ALA A 1 202 ? 15.283 8.140 -16.612 1.00 66.25 202 ALA A CA 1
ATOM 1687 C C . ALA A 1 202 ? 15.200 8.873 -17.970 1.00 66.25 202 ALA A C 1
ATOM 1689 O O . ALA A 1 202 ? 14.692 8.307 -18.943 1.00 66.25 202 ALA A O 1
ATOM 1690 N N . ILE A 1 203 ? 15.654 10.131 -18.032 1.00 72.88 203 ILE A N 1
ATOM 1691 C CA . ILE A 1 203 ? 15.802 10.889 -19.270 1.00 72.88 203 ILE A CA 1
ATOM 1692 C C . ILE A 1 203 ? 17.061 10.407 -19.995 1.00 72.88 203 ILE A C 1
ATOM 1694 O O . ILE A 1 203 ? 16.923 9.986 -21.139 1.00 72.88 203 ILE A O 1
ATOM 1698 N N . ALA A 1 204 ? 18.223 10.329 -19.341 1.00 75.44 204 ALA A N 1
ATOM 1699 C CA . ALA A 1 204 ? 19.451 9.795 -19.943 1.00 75.44 204 ALA A CA 1
ATOM 1700 C C . ALA A 1 204 ? 19.299 8.357 -20.465 1.00 75.44 204 ALA A C 1
ATOM 1702 O O . ALA A 1 204 ? 19.720 8.055 -21.580 1.00 75.44 204 ALA A O 1
ATOM 1703 N N . VAL A 1 205 ? 18.623 7.469 -19.726 1.00 76.19 205 VAL A N 1
ATOM 1704 C CA . VAL A 1 205 ? 18.365 6.096 -20.209 1.00 76.19 205 VAL A CA 1
ATOM 1705 C C . VAL A 1 205 ? 17.498 6.097 -21.468 1.00 76.19 205 VAL A C 1
ATOM 1707 O O . VAL A 1 205 ? 17.738 5.322 -22.394 1.00 76.19 205 VAL A O 1
ATOM 1710 N N . ARG A 1 206 ? 16.501 6.988 -21.544 1.00 78.56 206 ARG A N 1
ATOM 1711 C CA . ARG A 1 206 ? 15.699 7.148 -22.763 1.00 78.56 206 ARG A CA 1
ATOM 1712 C C . ARG A 1 206 ? 16.500 7.768 -23.901 1.00 78.56 206 ARG A C 1
ATOM 1714 O O . ARG A 1 206 ? 16.336 7.319 -25.026 1.00 78.56 206 ARG A O 1
ATOM 1721 N N . GLN A 1 207 ? 17.351 8.754 -23.629 1.00 84.75 207 GLN A N 1
ATOM 1722 C CA . GLN A 1 207 ? 18.237 9.351 -24.631 1.00 84.75 207 GLN A CA 1
ATOM 1723 C C . GLN A 1 207 ? 19.164 8.287 -25.233 1.00 84.75 207 GLN A C 1
ATOM 1725 O O . GLN A 1 207 ? 19.241 8.170 -26.451 1.00 84.75 207 GLN A O 1
ATOM 1730 N N . GLN A 1 208 ? 19.767 7.436 -24.397 1.00 83.25 208 GLN A N 1
ATOM 1731 C CA . GLN A 1 208 ? 20.599 6.314 -24.840 1.00 83.25 208 GLN A CA 1
ATOM 1732 C C . GLN A 1 208 ? 19.813 5.269 -25.640 1.00 83.25 208 GLN A C 1
ATOM 1734 O O . GLN A 1 208 ? 20.289 4.771 -26.657 1.00 83.25 208 GLN A O 1
ATOM 1739 N N . LEU A 1 209 ? 18.576 4.960 -25.239 1.00 85.44 209 LEU A N 1
ATOM 1740 C CA . LEU A 1 209 ? 17.713 4.078 -26.025 1.00 85.44 209 LEU A CA 1
ATOM 1741 C C . LEU A 1 209 ? 17.401 4.671 -27.408 1.00 85.44 209 LEU A C 1
ATOM 1743 O O . LEU A 1 209 ? 17.446 3.948 -28.398 1.00 85.44 209 LEU A O 1
ATOM 1747 N N . ILE A 1 210 ? 17.102 5.973 -27.480 1.00 86.69 210 ILE A N 1
ATOM 1748 C CA . ILE A 1 210 ? 16.848 6.668 -28.749 1.00 86.69 210 ILE A CA 1
ATOM 1749 C C . ILE A 1 210 ? 18.104 6.634 -29.624 1.00 86.69 210 ILE A C 1
ATOM 1751 O O . ILE A 1 210 ? 17.999 6.278 -30.793 1.00 86.69 210 ILE A O 1
ATOM 1755 N N . LEU A 1 211 ? 19.284 6.916 -29.060 1.00 86.88 211 LEU A N 1
ATOM 1756 C CA . LEU A 1 211 ? 20.570 6.795 -29.754 1.00 86.88 211 LEU A CA 1
ATOM 1757 C C . LEU A 1 211 ? 20.778 5.402 -30.347 1.00 86.88 211 LEU A C 1
ATOM 1759 O O . LEU A 1 211 ? 21.148 5.286 -31.508 1.00 86.88 211 LEU A O 1
ATOM 1763 N N . ASN A 1 212 ? 20.500 4.347 -29.582 1.00 88.06 212 ASN A N 1
ATOM 1764 C CA . ASN A 1 212 ? 20.693 2.970 -30.037 1.00 88.06 212 ASN A CA 1
ATOM 1765 C C . ASN A 1 212 ? 19.761 2.571 -31.189 1.00 88.06 212 ASN A C 1
ATOM 1767 O O . ASN A 1 212 ? 20.126 1.716 -31.992 1.00 88.06 212 ASN A O 1
ATOM 1771 N N . LEU A 1 213 ? 18.572 3.174 -31.269 1.00 89.69 213 LEU A N 1
ATOM 1772 C CA . LEU A 1 213 ? 17.583 2.913 -32.319 1.00 89.69 213 LEU A CA 1
ATOM 1773 C C . LEU A 1 213 ? 17.780 3.781 -33.571 1.00 89.69 213 LEU A C 1
ATOM 1775 O O . LEU A 1 213 ? 17.136 3.530 -34.588 1.00 89.69 213 LEU A O 1
ATOM 1779 N N . MET A 1 214 ? 18.631 4.804 -33.501 1.00 85.88 214 MET A N 1
ATOM 1780 C CA . MET A 1 214 ? 18.890 5.701 -34.620 1.00 85.88 214 MET A CA 1
ATOM 1781 C C . MET A 1 214 ? 19.875 5.097 -35.630 1.00 85.88 214 MET A C 1
ATOM 1783 O O . MET A 1 214 ? 20.738 4.306 -35.245 1.00 85.88 214 MET A O 1
ATOM 1787 N N . PRO A 1 215 ? 19.800 5.491 -36.911 1.00 91.06 215 PRO A N 1
ATOM 1788 C CA . PRO A 1 215 ? 20.828 5.170 -37.896 1.00 91.06 215 PRO A CA 1
ATOM 1789 C C . PRO A 1 215 ? 22.174 5.841 -37.551 1.00 91.06 215 PRO A C 1
ATOM 1791 O O . PRO A 1 215 ? 22.205 6.900 -36.920 1.00 91.06 215 PRO A O 1
ATOM 1794 N N . ASP A 1 216 ? 23.292 5.199 -37.910 1.00 88.44 216 ASP A N 1
ATOM 1795 C CA . ASP A 1 216 ? 24.635 5.574 -37.429 1.00 88.44 216 ASP A CA 1
ATOM 1796 C C . ASP A 1 216 ? 25.091 6.985 -37.843 1.00 88.44 216 ASP A C 1
ATOM 1798 O O . ASP A 1 216 ? 25.838 7.631 -37.110 1.00 88.44 216 ASP A O 1
ATOM 1802 N N . ASP A 1 217 ? 24.601 7.489 -38.973 1.00 88.00 217 ASP A N 1
ATOM 1803 C CA . ASP A 1 217 ? 24.852 8.839 -39.483 1.00 88.00 217 ASP A CA 1
ATOM 1804 C C . ASP A 1 217 ? 24.232 9.940 -38.602 1.00 88.00 217 ASP A C 1
ATOM 1806 O O . ASP A 1 217 ? 24.837 10.993 -38.403 1.00 88.00 217 ASP A O 1
ATOM 1810 N N . MET A 1 218 ? 23.066 9.685 -38.006 1.00 85.38 218 MET A N 1
ATOM 1811 C CA . MET A 1 218 ? 22.342 10.659 -37.179 1.00 85.38 218 MET A CA 1
ATOM 1812 C C . MET A 1 218 ? 22.686 10.585 -35.686 1.00 85.38 218 MET A C 1
ATOM 1814 O O . MET A 1 218 ? 22.404 11.527 -34.940 1.00 85.38 218 MET A O 1
ATOM 1818 N N . LYS A 1 219 ? 23.308 9.496 -35.215 1.00 89.75 219 LYS A N 1
ATOM 1819 C CA . LYS A 1 219 ? 23.648 9.324 -33.788 1.00 89.75 219 LYS A CA 1
ATOM 1820 C C . LYS A 1 219 ? 24.499 10.473 -33.250 1.00 89.75 219 LYS A C 1
ATOM 1822 O O . LYS A 1 219 ? 24.202 11.004 -32.182 1.00 89.75 219 LYS A O 1
ATOM 1827 N N . ALA A 1 220 ? 25.523 10.884 -33.997 1.00 85.56 220 ALA A N 1
ATOM 1828 C CA . ALA A 1 220 ? 26.442 11.938 -33.573 1.00 85.56 220 ALA A CA 1
ATOM 1829 C C . ALA A 1 220 ? 25.761 13.314 -33.462 1.00 85.56 220 ALA A C 1
ATOM 1831 O O . ALA A 1 220 ? 26.015 14.061 -32.514 1.00 85.56 220 ALA A O 1
ATOM 1832 N N . GLU A 1 221 ? 24.871 13.646 -34.401 1.00 85.25 221 GLU A N 1
ATOM 1833 C CA . GLU A 1 221 ? 24.165 14.931 -34.401 1.00 85.25 221 GLU A CA 1
ATOM 1834 C C . GLU A 1 221 ? 23.206 15.057 -33.224 1.00 85.25 221 GLU A C 1
ATOM 1836 O O . GLU A 1 221 ? 23.104 16.119 -32.601 1.00 85.25 221 GLU A O 1
ATOM 1841 N N . VAL A 1 222 ? 22.513 13.970 -32.894 1.00 86.06 222 VAL A N 1
ATOM 1842 C CA . VAL A 1 222 ? 21.539 14.017 -31.812 1.00 86.06 222 VAL A CA 1
ATOM 1843 C C . VAL A 1 222 ? 22.227 13.875 -30.452 1.00 86.06 222 VAL A C 1
ATOM 1845 O O . VAL A 1 222 ? 21.843 14.603 -29.538 1.00 86.06 222 VAL A O 1
ATOM 1848 N N . ASP A 1 223 ? 23.326 13.110 -30.327 1.00 85.12 223 ASP A N 1
ATOM 1849 C CA . ASP A 1 223 ? 24.209 13.156 -29.139 1.00 85.12 223 ASP A CA 1
ATOM 1850 C C . ASP A 1 223 ? 24.657 14.587 -28.828 1.00 85.12 223 ASP A C 1
ATOM 1852 O O . ASP A 1 223 ? 24.546 15.075 -27.699 1.00 85.12 223 ASP A O 1
ATOM 1856 N N . PHE A 1 224 ? 25.059 15.320 -29.864 1.00 84.88 224 PHE A N 1
ATOM 1857 C CA . PHE A 1 224 ? 25.396 16.729 -29.739 1.00 84.88 224 PHE A CA 1
ATOM 1858 C C . PHE A 1 224 ? 24.197 17.604 -29.330 1.00 84.88 224 PHE A C 1
ATOM 1860 O O . PHE A 1 224 ? 24.351 18.523 -28.520 1.00 84.88 224 PHE A O 1
ATOM 1867 N N . LEU A 1 225 ? 22.994 17.329 -29.844 1.00 85.25 225 LEU A N 1
ATOM 1868 C CA . LEU A 1 225 ? 21.773 18.038 -29.455 1.00 85.25 225 LEU A CA 1
ATOM 1869 C C . LEU A 1 225 ? 21.429 17.827 -27.974 1.00 85.25 225 LEU A C 1
ATOM 1871 O O . LEU A 1 225 ? 21.155 18.812 -27.285 1.00 85.25 225 LEU A O 1
ATOM 1875 N N . TRP A 1 226 ? 21.476 16.592 -27.464 1.00 86.12 226 TRP A N 1
ATOM 1876 C CA . TRP A 1 226 ? 21.189 16.310 -26.053 1.00 86.12 226 TRP A CA 1
ATOM 1877 C C . TRP A 1 226 ? 22.173 17.030 -25.129 1.00 86.12 226 TRP A C 1
ATOM 1879 O O . TRP A 1 226 ? 21.733 17.760 -24.242 1.00 86.12 226 TRP A O 1
ATOM 1889 N N . ARG A 1 227 ? 23.482 16.986 -25.424 1.00 84.94 227 ARG A N 1
ATOM 1890 C CA . ARG A 1 227 ? 24.501 17.749 -24.672 1.00 84.94 227 ARG A CA 1
ATOM 1891 C C . ARG A 1 227 ? 24.209 19.253 -24.642 1.00 84.94 227 ARG A C 1
ATOM 1893 O O . ARG A 1 227 ? 24.436 19.921 -23.634 1.00 84.94 227 ARG A O 1
ATOM 1900 N N . ARG A 1 228 ? 23.685 19.808 -25.741 1.00 80.94 228 ARG A N 1
ATOM 1901 C CA . ARG A 1 228 ? 23.277 21.222 -25.810 1.00 80.94 228 ARG A CA 1
ATOM 1902 C C . ARG A 1 228 ? 22.013 21.518 -25.014 1.00 80.94 228 ARG A C 1
ATOM 1904 O O . ARG A 1 228 ? 21.910 22.606 -24.453 1.00 80.94 228 ARG A O 1
ATOM 1911 N N . MET A 1 229 ? 21.058 20.593 -24.984 1.00 82.62 229 MET A N 1
ATOM 1912 C CA . MET A 1 229 ? 19.851 20.716 -24.170 1.00 82.62 229 MET A CA 1
ATOM 1913 C C . MET A 1 229 ? 20.184 20.644 -22.678 1.00 82.62 229 MET A C 1
ATOM 1915 O O . MET A 1 229 ? 19.631 21.423 -21.907 1.00 82.62 229 MET A O 1
ATOM 1919 N N . ASP A 1 230 ? 21.120 19.789 -22.269 1.00 81.62 230 ASP A N 1
ATOM 1920 C CA . ASP A 1 230 ? 21.492 19.635 -20.858 1.00 81.62 230 ASP A CA 1
ATOM 1921 C C . ASP A 1 230 ? 22.213 20.862 -20.286 1.00 81.62 230 ASP A C 1
ATOM 1923 O O . ASP A 1 230 ? 22.049 21.177 -19.108 1.00 81.62 230 ASP A O 1
ATOM 1927 N N . ALA A 1 231 ? 22.910 21.629 -21.130 1.00 81.44 231 ALA A N 1
ATOM 1928 C CA . ALA A 1 231 ? 23.514 22.912 -20.762 1.00 81.44 231 ALA A CA 1
ATOM 1929 C C . ALA A 1 231 ? 22.489 24.041 -20.499 1.00 81.44 231 ALA A C 1
ATOM 1931 O O . ALA A 1 231 ? 22.868 25.151 -20.110 1.00 81.44 231 ALA A O 1
ATOM 1932 N N . VAL A 1 232 ? 21.196 23.798 -20.740 1.00 76.25 232 VAL A N 1
ATOM 1933 C CA . VAL A 1 232 ? 20.107 24.771 -20.590 1.00 76.25 232 VAL A CA 1
ATOM 1934 C C . VAL A 1 232 ? 19.137 24.301 -19.485 1.00 76.25 232 VAL A C 1
ATOM 1936 O O . VAL A 1 232 ? 18.839 23.105 -19.398 1.00 76.25 232 VAL A O 1
ATOM 1939 N N . PRO A 1 233 ? 18.598 25.214 -18.642 1.00 78.19 233 PRO A N 1
ATOM 1940 C CA . PRO A 1 233 ? 17.603 24.858 -17.625 1.00 78.19 233 PRO A CA 1
ATOM 1941 C C . PRO A 1 233 ? 16.404 24.102 -18.210 1.00 78.19 233 PRO A C 1
ATOM 1943 O O . PRO A 1 233 ? 15.993 24.389 -19.339 1.00 78.19 233 PRO A O 1
ATOM 1946 N N . ALA A 1 234 ? 15.828 23.179 -17.429 1.00 75.44 234 ALA A N 1
ATOM 1947 C CA . ALA A 1 234 ? 14.779 22.243 -17.857 1.00 75.44 234 ALA A CA 1
ATOM 1948 C C . ALA A 1 234 ? 13.639 22.921 -18.644 1.00 75.44 234 ALA A C 1
ATOM 1950 O O . ALA A 1 234 ? 13.319 22.496 -19.756 1.00 75.44 234 ALA A O 1
ATOM 1951 N N . ASP A 1 235 ? 13.129 24.044 -18.135 1.00 75.25 235 ASP A N 1
ATOM 1952 C CA . ASP A 1 235 ? 12.025 24.820 -18.721 1.00 75.25 235 ASP A CA 1
ATOM 1953 C C . ASP A 1 235 ? 12.309 25.365 -20.130 1.00 75.25 235 ASP A C 1
ATOM 1955 O O . ASP A 1 235 ? 11.399 25.781 -20.847 1.00 75.25 235 ASP A O 1
ATOM 1959 N N . ARG A 1 236 ? 13.582 25.403 -20.539 1.00 73.38 236 ARG A N 1
ATOM 1960 C CA . ARG A 1 236 ? 14.038 25.983 -21.809 1.00 73.38 236 ARG A CA 1
ATOM 1961 C C . ARG A 1 236 ? 14.706 24.969 -22.729 1.00 73.38 236 ARG A C 1
ATOM 1963 O O . ARG A 1 236 ? 15.143 25.357 -23.812 1.00 73.38 236 ARG A O 1
ATOM 1970 N N . ARG A 1 237 ? 14.765 23.684 -22.372 1.00 79.25 237 ARG A N 1
ATOM 1971 C CA . ARG A 1 237 ? 15.429 22.664 -23.205 1.00 79.25 237 ARG A CA 1
ATOM 1972 C C . ARG A 1 237 ? 14.795 22.536 -24.592 1.00 79.25 237 ARG A C 1
ATOM 1974 O O . ARG A 1 237 ? 15.511 22.378 -25.571 1.00 79.25 237 ARG A O 1
ATOM 1981 N N . LEU A 1 238 ? 13.477 22.732 -24.696 1.00 74.31 238 LEU A N 1
ATOM 1982 C CA . LEU A 1 238 ? 12.744 22.737 -25.972 1.00 74.31 238 LEU A CA 1
ATOM 1983 C C . LEU A 1 238 ? 12.973 23.991 -26.840 1.00 74.31 238 LEU A C 1
ATOM 1985 O O . LEU A 1 238 ? 12.480 24.051 -27.960 1.00 74.31 238 LEU A O 1
ATOM 1989 N N . SER A 1 239 ? 13.708 24.997 -26.350 1.00 72.69 239 SER A N 1
ATOM 1990 C CA . SER A 1 239 ? 14.102 26.167 -27.154 1.00 72.69 239 SER A CA 1
ATOM 1991 C C . SER A 1 239 ? 15.387 25.945 -27.960 1.00 72.69 239 SER A C 1
ATOM 1993 O O . SER A 1 239 ? 15.753 26.779 -28.790 1.00 72.69 239 SER A O 1
ATOM 1995 N N . VAL A 1 240 ? 16.080 24.826 -27.727 1.00 72.12 240 VAL A N 1
ATOM 1996 C CA . VAL A 1 240 ? 17.272 24.440 -28.482 1.00 72.12 240 VAL A CA 1
ATOM 1997 C C . VAL A 1 240 ? 16.825 23.806 -29.797 1.00 72.12 240 VAL A C 1
ATOM 1999 O O . VAL A 1 240 ? 16.357 22.673 -29.825 1.00 72.12 240 VAL A O 1
ATOM 2002 N N . MET A 1 241 ? 16.967 24.549 -30.893 1.00 69.12 241 MET A N 1
ATOM 2003 C CA . MET A 1 241 ? 16.645 24.056 -32.233 1.00 69.12 241 MET A CA 1
ATOM 2004 C C . MET A 1 241 ? 17.811 23.243 -32.826 1.00 69.12 241 MET A C 1
ATOM 2006 O O . MET A 1 241 ? 18.954 23.724 -32.799 1.00 69.12 241 MET A O 1
ATOM 2010 N N . PRO A 1 242 ? 17.546 22.053 -33.403 1.00 67.12 242 PRO A N 1
ATOM 2011 C CA . PRO A 1 242 ? 18.527 21.309 -34.193 1.00 67.12 242 PRO A CA 1
ATOM 2012 C C . PRO A 1 242 ? 19.081 22.169 -35.340 1.00 67.12 242 PRO A C 1
ATOM 2014 O O . PRO A 1 242 ? 18.347 22.940 -35.954 1.00 67.12 242 PRO A O 1
ATOM 2017 N N . GLY A 1 243 ? 20.387 22.085 -35.607 1.00 64.50 243 GLY A N 1
ATOM 2018 C CA . GLY A 1 243 ? 21.044 22.820 -36.701 1.00 64.50 243 GLY A CA 1
ATOM 2019 C C . GLY A 1 243 ? 21.297 24.319 -36.463 1.00 64.50 243 GLY A C 1
ATOM 2020 O O . GLY A 1 243 ? 22.117 24.921 -37.154 1.00 64.50 243 GLY A O 1
ATOM 2021 N N . CYS A 1 244 ? 20.686 24.945 -35.453 1.00 63.00 244 CYS A N 1
ATOM 2022 C CA . CYS A 1 244 ? 20.956 26.348 -35.123 1.00 63.00 244 CYS A CA 1
ATOM 2023 C C . CYS A 1 244 ? 22.131 26.455 -34.143 1.00 63.00 244 CYS A C 1
ATOM 2025 O O . CYS A 1 244 ? 22.100 25.820 -33.090 1.00 63.00 244 CYS A O 1
ATOM 2027 N N . LYS A 1 245 ? 23.159 27.272 -34.419 1.00 57.59 245 LYS A N 1
ATOM 2028 C CA . LYS A 1 245 ? 24.216 27.581 -33.430 1.00 57.59 245 LYS A CA 1
ATOM 2029 C C . LYS A 1 245 ? 23.607 28.352 -32.245 1.00 57.59 245 LYS A C 1
ATOM 2031 O O . LYS A 1 245 ? 22.711 29.166 -32.469 1.00 57.59 245 LYS A O 1
ATOM 2036 N N . PRO A 1 246 ? 24.031 28.102 -30.991 1.00 54.03 246 PRO A N 1
ATOM 2037 C CA . PRO A 1 246 ? 23.523 28.868 -29.859 1.00 54.03 246 PRO A CA 1
ATOM 2038 C C . PRO A 1 246 ? 23.870 30.345 -30.071 1.00 54.03 246 PRO A C 1
ATOM 2040 O O . PRO A 1 246 ? 25.017 30.675 -30.366 1.00 54.03 246 PRO A O 1
ATOM 2043 N N . LEU A 1 247 ? 22.867 31.221 -29.960 1.00 54.25 247 LEU A N 1
ATOM 2044 C CA . LEU A 1 247 ? 23.081 32.665 -29.960 1.00 54.25 247 LEU A CA 1
ATOM 2045 C C . LEU A 1 247 ? 24.053 32.999 -28.828 1.00 54.25 247 LEU A C 1
ATOM 2047 O O . LEU A 1 247 ? 23.773 32.726 -27.658 1.00 54.25 247 LEU A O 1
ATOM 2051 N N . ASP A 1 248 ? 25.202 33.552 -29.202 1.00 53.38 248 ASP A N 1
ATOM 2052 C CA . ASP A 1 248 ? 26.229 34.002 -28.277 1.00 53.38 248 ASP A CA 1
ATOM 2053 C C . ASP A 1 248 ? 25.593 34.953 -27.252 1.00 53.38 248 ASP A C 1
ATOM 2055 O O . ASP A 1 248 ? 24.994 35.963 -27.618 1.00 53.38 248 ASP A O 1
ATOM 2059 N N . ARG A 1 249 ? 25.690 34.645 -25.953 1.00 53.16 249 ARG A N 1
ATOM 2060 C CA . ARG A 1 249 ? 25.155 35.516 -24.888 1.00 53.16 249 ARG A CA 1
ATOM 2061 C C . ARG A 1 249 ? 25.876 36.865 -24.827 1.00 53.16 249 ARG A C 1
ATOM 2063 O O . ARG A 1 249 ? 25.356 37.791 -24.205 1.00 53.16 249 ARG A O 1
ATOM 2070 N N . LYS A 1 250 ? 27.042 37.003 -25.474 1.00 53.91 250 LYS A N 1
ATOM 2071 C CA . LYS A 1 250 ? 27.690 38.306 -25.687 1.00 53.91 250 LYS A CA 1
ATOM 2072 C C . LYS A 1 250 ? 27.013 39.129 -26.784 1.00 53.91 250 LYS A C 1
ATOM 2074 O O . LYS A 1 250 ? 27.191 40.346 -26.822 1.00 53.91 250 LYS A O 1
ATOM 2079 N N . PHE A 1 251 ? 26.182 38.511 -27.622 1.00 53.53 251 PHE A N 1
ATOM 2080 C CA . PHE A 1 251 ? 25.333 39.215 -28.568 1.00 53.53 251 PHE A CA 1
ATOM 2081 C C . PHE A 1 251 ? 24.117 39.789 -27.835 1.00 53.53 251 PHE A C 1
ATOM 2083 O O . PHE A 1 251 ? 23.065 39.163 -27.685 1.00 53.53 251 PHE A O 1
ATOM 2090 N N . LYS A 1 252 ? 24.268 41.021 -27.347 1.00 44.75 252 LYS A N 1
ATOM 2091 C CA . LYS A 1 252 ? 23.137 41.826 -26.889 1.00 44.75 252 LYS A CA 1
ATOM 2092 C C . LYS A 1 252 ? 22.244 42.100 -28.098 1.00 44.75 252 LYS A C 1
ATOM 2094 O O . LYS A 1 252 ? 22.533 43.000 -28.879 1.00 44.75 252 LYS A O 1
ATOM 2099 N N . LEU A 1 253 ? 21.155 41.348 -28.253 1.00 53.00 253 LEU A N 1
ATOM 2100 C CA . LEU A 1 253 ? 20.085 41.759 -29.159 1.00 53.00 253 LEU A CA 1
ATOM 2101 C C . LEU A 1 253 ? 19.628 43.162 -28.712 1.00 53.00 253 LEU A C 1
ATOM 2103 O O . LEU A 1 253 ? 19.213 43.312 -27.559 1.00 53.00 253 LEU A O 1
ATOM 2107 N N . PRO A 1 254 ? 19.690 44.199 -29.569 1.00 47.38 254 PRO A N 1
ATOM 2108 C CA . PRO A 1 254 ? 19.349 45.571 -29.179 1.00 47.38 254 PRO A CA 1
ATOM 2109 C C . PRO A 1 254 ? 17.847 45.753 -28.893 1.00 47.38 254 PRO A C 1
ATOM 2111 O O . PRO A 1 254 ? 17.390 46.832 -28.516 1.00 47.38 254 PRO A O 1
ATOM 2114 N N . CYS A 1 255 ? 17.049 44.699 -29.048 1.00 48.59 255 CYS A N 1
ATOM 2115 C CA . CYS A 1 255 ? 15.607 44.757 -28.943 1.00 48.59 255 CYS A CA 1
ATOM 2116 C C . CYS A 1 255 ? 15.150 44.400 -27.523 1.00 48.59 255 CYS A C 1
ATOM 2118 O O . CYS A 1 255 ? 14.844 43.249 -27.214 1.00 48.59 255 CYS A O 1
ATOM 2120 N N . LYS A 1 256 ? 14.992 45.416 -26.664 1.00 53.31 256 LYS A N 1
ATOM 2121 C CA . LYS A 1 256 ? 13.941 45.355 -25.634 1.00 53.31 256 LYS A CA 1
ATOM 2122 C C . LYS A 1 256 ? 12.641 44.997 -26.363 1.00 53.31 256 LYS A C 1
ATOM 2124 O O . LYS A 1 256 ? 12.296 45.697 -27.312 1.00 53.31 256 LYS A O 1
ATOM 2129 N N . ARG A 1 257 ? 11.944 43.926 -25.959 1.00 53.28 257 ARG A N 1
ATOM 2130 C CA . ARG A 1 257 ? 10.602 43.586 -26.472 1.00 53.28 257 ARG A CA 1
ATOM 2131 C C . ARG A 1 257 ? 9.701 44.815 -26.302 1.00 53.28 257 ARG A C 1
ATOM 2133 O O . ARG A 1 257 ? 9.192 45.061 -25.214 1.00 53.28 257 ARG A O 1
ATOM 2140 N N . LYS A 1 258 ? 9.549 45.610 -27.360 1.00 46.91 258 LYS A N 1
ATOM 2141 C CA . LYS A 1 258 ? 8.531 46.650 -27.455 1.00 46.91 258 LYS A CA 1
ATOM 2142 C C . LYS A 1 258 ? 7.326 45.980 -28.091 1.00 46.91 258 LYS A C 1
ATOM 2144 O O . LYS A 1 258 ? 7.338 45.669 -29.277 1.00 46.91 258 LYS A O 1
ATOM 2149 N N . THR A 1 259 ? 6.322 45.672 -27.283 1.00 54.12 259 THR A N 1
ATOM 2150 C CA . THR A 1 259 ? 4.996 45.351 -27.803 1.00 54.12 259 THR A CA 1
ATOM 2151 C C . THR A 1 259 ? 4.458 46.592 -28.512 1.00 54.12 259 THR A C 1
ATOM 2153 O O . THR A 1 259 ? 4.526 47.687 -27.963 1.00 54.12 259 THR A O 1
ATOM 2156 N N . ILE A 1 260 ? 3.961 46.429 -29.739 1.00 54.03 260 ILE A N 1
ATOM 2157 C CA . ILE A 1 260 ? 3.369 47.521 -30.537 1.00 54.03 260 ILE A CA 1
ATOM 2158 C C . ILE A 1 260 ? 1.973 47.884 -29.996 1.00 54.03 260 ILE A C 1
ATOM 2160 O O . ILE A 1 260 ? 1.451 48.962 -30.255 1.00 54.03 260 ILE A O 1
ATOM 2164 N N . LEU A 1 261 ? 1.381 46.997 -29.193 1.00 55.56 261 LEU A N 1
ATOM 2165 C CA . LEU A 1 261 ? 0.146 47.271 -28.475 1.00 55.56 261 LEU A CA 1
ATOM 2166 C C . LEU A 1 261 ? 0.440 48.224 -27.304 1.00 55.56 261 LEU A C 1
ATOM 2168 O O . LEU A 1 261 ? 1.286 47.882 -26.465 1.00 55.56 261 LEU A O 1
ATOM 2172 N N . PRO A 1 262 ? -0.234 49.388 -27.218 1.00 58.31 262 PRO A N 1
ATOM 2173 C CA . PRO A 1 262 ? -0.175 50.203 -26.017 1.00 58.31 262 PRO A CA 1
ATOM 2174 C C . PRO A 1 262 ? -0.665 49.352 -24.843 1.00 58.31 262 PRO A C 1
ATOM 2176 O O . PRO A 1 262 ? -1.724 48.726 -24.907 1.00 58.31 262 PRO A O 1
ATOM 2179 N N . GLY A 1 263 ? 0.146 49.276 -23.786 1.00 64.56 263 GLY A N 1
ATOM 2180 C CA . GLY A 1 263 ? -0.281 48.647 -22.541 1.00 64.56 263 GLY A CA 1
ATOM 2181 C C . GLY A 1 263 ? -1.517 49.363 -21.983 1.00 64.56 263 GLY A C 1
ATOM 2182 O O . GLY A 1 263 ? -1.730 50.537 -22.298 1.00 64.56 263 GLY A O 1
ATOM 2183 N N . PRO A 1 264 ? -2.340 48.686 -21.163 1.00 73.06 264 PRO A N 1
ATOM 2184 C CA . PRO A 1 264 ? -3.468 49.339 -20.508 1.00 73.06 264 PRO A CA 1
ATOM 2185 C C . PRO A 1 264 ? -2.984 50.578 -19.733 1.00 73.06 264 PRO A C 1
ATOM 2187 O O . PRO A 1 264 ? -1.884 50.534 -19.167 1.00 73.06 264 PRO A O 1
ATOM 2190 N N . PRO A 1 265 ? -3.768 51.673 -19.717 1.00 75.38 265 PRO A N 1
ATOM 2191 C CA . PRO A 1 265 ? -3.379 52.911 -19.062 1.00 75.38 265 PRO A CA 1
ATOM 2192 C C . PRO A 1 265 ? -3.018 52.645 -17.605 1.00 75.38 265 PRO A C 1
ATOM 2194 O O . PRO A 1 265 ? -3.683 51.894 -16.886 1.00 75.38 265 PRO A O 1
ATOM 2197 N N . THR A 1 266 ? -1.904 53.235 -17.201 1.00 68.00 266 THR A N 1
ATOM 2198 C CA . THR A 1 266 ? -1.336 53.054 -15.879 1.00 68.00 266 THR A CA 1
ATOM 2199 C C . THR A 1 266 ? -2.262 53.675 -14.842 1.00 68.00 266 THR A C 1
ATOM 2201 O O . THR A 1 266 ? -2.382 54.892 -14.774 1.00 68.00 266 THR A O 1
ATOM 2204 N N . ASP A 1 267 ? -2.921 52.838 -14.046 1.00 81.12 267 ASP A N 1
ATOM 2205 C CA . ASP A 1 267 ? -3.808 53.287 -12.975 1.00 81.12 267 ASP A CA 1
ATOM 2206 C C . ASP A 1 267 ? -2.980 53.911 -11.825 1.00 81.12 267 ASP A C 1
ATOM 2208 O O . ASP A 1 267 ? -2.201 53.191 -11.173 1.00 81.12 267 ASP A O 1
ATOM 2212 N N . PRO A 1 268 ? -3.099 55.233 -11.586 1.00 81.19 268 PRO A N 1
ATOM 2213 C CA . PRO A 1 268 ? -2.296 55.942 -10.595 1.00 81.19 268 PRO A CA 1
ATOM 2214 C C . PRO A 1 268 ? -2.603 55.480 -9.166 1.00 81.19 268 PRO A C 1
ATOM 2216 O O . PRO A 1 268 ? -1.690 55.408 -8.342 1.00 81.19 268 PRO A O 1
ATOM 2219 N N . GLU A 1 269 ? -3.840 55.073 -8.872 1.00 80.12 269 GLU A N 1
ATOM 2220 C CA . GLU A 1 269 ? -4.215 54.569 -7.548 1.00 80.12 269 GLU A CA 1
ATOM 2221 C C . GLU A 1 269 ? -3.576 53.208 -7.283 1.00 80.12 269 GLU A C 1
ATOM 2223 O O . GLU A 1 269 ? -3.035 52.940 -6.206 1.00 80.12 269 GLU A O 1
ATOM 2228 N N . LYS A 1 270 ? -3.563 52.345 -8.302 1.00 78.06 270 LYS A N 1
ATOM 2229 C CA . LYS A 1 270 ? -2.928 51.028 -8.220 1.00 78.06 270 LYS A CA 1
ATOM 2230 C C . LYS A 1 270 ? -1.415 51.136 -8.036 1.00 78.06 270 LYS A C 1
ATOM 2232 O O . LYS A 1 270 ? -0.824 50.306 -7.338 1.00 78.06 270 LYS A O 1
ATOM 2237 N N . GLN A 1 271 ? -0.785 52.149 -8.631 1.00 81.25 271 GLN A N 1
ATOM 2238 C CA . GLN A 1 271 ? 0.633 52.440 -8.420 1.00 81.25 271 GLN A CA 1
ATOM 2239 C C . GLN A 1 271 ? 0.914 53.016 -7.035 1.00 81.25 271 GLN A C 1
ATOM 2241 O O . GLN A 1 271 ? 1.822 52.521 -6.367 1.00 81.25 271 GLN A O 1
ATOM 224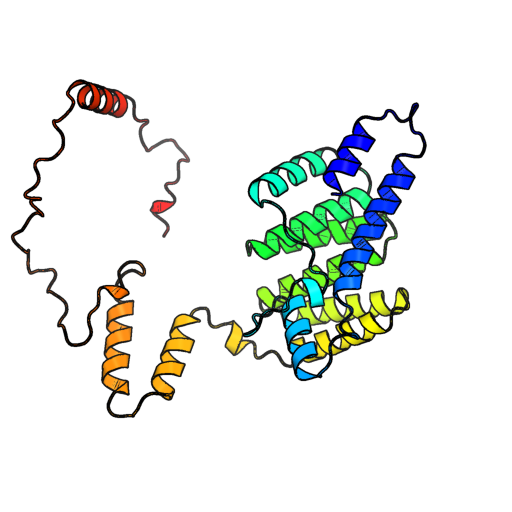6 N N . ALA A 1 272 ? 0.114 53.978 -6.572 1.00 82.31 272 ALA A N 1
ATOM 2247 C CA . ALA A 1 272 ? 0.233 54.540 -5.230 1.00 82.31 272 ALA A CA 1
ATOM 2248 C C . ALA A 1 272 ? 0.072 53.451 -4.159 1.00 82.31 272 ALA A C 1
ATOM 2250 O O . ALA A 1 272 ? 0.886 53.346 -3.244 1.00 82.31 272 ALA A O 1
ATOM 2251 N N . ARG A 1 273 ? -0.901 52.548 -4.333 1.00 81.38 273 ARG A N 1
ATOM 2252 C CA . ARG A 1 273 ? -1.119 51.410 -3.433 1.00 81.38 273 ARG A CA 1
ATOM 2253 C C . ARG A 1 273 ? 0.051 50.429 -3.433 1.00 81.38 273 ARG A C 1
ATOM 2255 O O . ARG A 1 273 ? 0.441 49.954 -2.371 1.00 81.38 273 ARG A O 1
ATOM 2262 N N . LYS A 1 274 ? 0.633 50.129 -4.599 1.00 80.62 274 LYS A N 1
ATOM 2263 C CA . LYS A 1 274 ? 1.840 49.290 -4.687 1.00 80.62 274 LYS A CA 1
ATOM 2264 C C . LYS A 1 274 ? 3.045 49.947 -4.020 1.00 80.62 274 LYS A C 1
ATOM 2266 O O . LYS A 1 274 ? 3.784 49.254 -3.332 1.00 80.62 274 LYS A O 1
ATOM 2271 N N . ALA A 1 275 ? 3.242 51.248 -4.218 1.00 84.56 275 ALA A N 1
ATOM 2272 C CA . ALA A 1 275 ? 4.329 51.994 -3.592 1.00 84.56 275 ALA A CA 1
ATOM 2273 C C . ALA A 1 275 ? 4.186 52.006 -2.063 1.00 84.56 275 ALA A C 1
ATOM 2275 O O . ALA A 1 275 ? 5.157 51.746 -1.360 1.00 84.56 275 ALA A O 1
ATOM 2276 N N . LEU A 1 276 ? 2.964 52.209 -1.568 1.00 82.44 276 LEU A N 1
ATOM 2277 C CA . LEU A 1 276 ? 2.651 52.214 -0.143 1.00 82.44 276 LEU A CA 1
ATOM 2278 C C . LEU A 1 276 ? 2.838 50.824 0.482 1.00 82.44 276 LEU A C 1
ATOM 2280 O O . LEU A 1 276 ? 3.509 50.696 1.495 1.00 82.44 276 LEU A O 1
ATOM 2284 N N . LEU A 1 277 ? 2.353 49.755 -0.160 1.00 79.19 277 LEU A N 1
ATOM 2285 C CA . LEU A 1 277 ? 2.572 48.381 0.321 1.00 79.19 277 LEU A CA 1
ATOM 2286 C C . LEU A 1 277 ? 4.056 48.003 0.378 1.00 79.19 277 LEU A C 1
ATOM 2288 O O . LEU A 1 277 ? 4.468 47.303 1.295 1.00 79.19 277 LEU A O 1
ATOM 2292 N N . LYS A 1 278 ? 4.861 48.503 -0.563 1.00 79.38 278 LYS A N 1
ATOM 2293 C CA . LYS A 1 278 ? 6.305 48.260 -0.605 1.00 79.38 278 LYS A CA 1
ATOM 2294 C C . LYS A 1 278 ? 7.064 48.955 0.531 1.00 79.38 278 LYS A C 1
ATOM 2296 O O . LYS A 1 278 ? 8.123 48.486 0.924 1.00 79.38 278 LYS A O 1
ATOM 2301 N N . GLN A 1 279 ? 6.525 50.046 1.078 1.00 78.44 279 GLN A N 1
ATOM 2302 C CA . GLN A 1 279 ? 7.083 50.704 2.267 1.00 78.44 279 GLN A CA 1
ATOM 2303 C C . GLN A 1 279 ? 6.847 49.892 3.550 1.00 78.44 279 GLN A C 1
ATOM 2305 O O . GLN A 1 279 ? 7.612 50.029 4.499 1.00 78.44 279 GLN A O 1
ATOM 2310 N N . TYR A 1 280 ? 5.823 49.031 3.565 1.00 73.19 280 TYR A N 1
ATOM 2311 C CA . TYR A 1 280 ? 5.492 48.142 4.685 1.00 73.19 280 TYR A CA 1
ATOM 2312 C C . TYR A 1 280 ? 5.845 46.670 4.412 1.00 73.19 280 TYR A C 1
ATOM 2314 O O . TYR A 1 280 ? 5.469 45.793 5.194 1.00 73.19 280 TYR A O 1
ATOM 2322 N N . GLU A 1 281 ? 6.554 46.374 3.316 1.00 69.31 281 GLU A N 1
ATOM 2323 C CA . GLU A 1 281 ? 7.127 45.047 3.096 1.00 69.31 281 GLU A CA 1
ATOM 2324 C C . GLU A 1 281 ? 8.133 44.768 4.219 1.00 69.31 281 GLU A C 1
ATOM 2326 O O . GLU A 1 281 ? 9.088 45.514 4.430 1.00 69.31 281 GLU A O 1
ATOM 2331 N N . LEU A 1 282 ? 7.881 43.701 4.979 1.00 57.56 282 LEU A N 1
ATOM 2332 C CA . LEU A 1 282 ? 8.754 43.256 6.061 1.00 57.56 282 LEU A CA 1
ATOM 2333 C C . LEU A 1 282 ? 10.182 43.070 5.532 1.00 57.56 282 LEU A C 1
ATOM 2335 O O . LEU A 1 282 ? 10.372 42.465 4.473 1.00 57.56 282 LEU A O 1
ATOM 2339 N N . SER A 1 283 ? 11.182 43.549 6.279 1.00 59.78 283 SER A N 1
ATOM 2340 C CA . SER A 1 283 ? 12.582 43.267 5.964 1.00 59.78 283 SER A CA 1
ATOM 2341 C C . SER A 1 283 ? 12.770 41.752 5.843 1.00 59.78 283 SER A C 1
ATOM 2343 O O . SER A 1 283 ? 12.323 40.980 6.695 1.00 59.78 283 SER A O 1
ATOM 2345 N N . LYS A 1 284 ? 13.407 41.319 4.749 1.00 56.97 284 LYS A N 1
ATOM 2346 C CA . LYS A 1 284 ? 13.651 39.897 4.446 1.00 56.97 284 LYS A CA 1
ATOM 2347 C C . LYS A 1 284 ? 14.466 39.185 5.531 1.00 56.97 284 LYS A C 1
ATOM 2349 O O . LYS A 1 284 ? 14.432 37.966 5.631 1.00 56.97 284 LYS A O 1
ATOM 2354 N N . GLU A 1 285 ? 15.152 39.947 6.369 1.00 54.19 285 GLU A N 1
ATOM 2355 C CA . GLU A 1 285 ? 15.935 39.465 7.496 1.00 54.19 285 GLU A CA 1
ATOM 2356 C C . GLU A 1 285 ? 15.081 39.441 8.766 1.00 54.19 285 GLU A C 1
ATOM 2358 O O . GLU A 1 285 ? 15.246 40.239 9.686 1.00 54.19 285 GLU A O 1
ATOM 2363 N N . ARG A 1 286 ? 14.136 38.502 8.834 1.00 53.56 286 ARG A N 1
ATOM 2364 C CA . ARG A 1 286 ? 13.718 37.990 10.142 1.00 53.56 286 ARG A CA 1
ATOM 2365 C C . ARG A 1 286 ? 14.731 36.919 10.546 1.00 53.56 286 ARG A C 1
ATOM 2367 O O . ARG A 1 286 ? 14.998 36.043 9.721 1.00 53.56 286 ARG A O 1
ATOM 2374 N N . PRO A 1 287 ? 15.261 36.921 11.781 1.00 48.47 287 PRO A N 1
ATOM 2375 C CA . PRO A 1 287 ? 16.057 35.802 12.272 1.00 48.47 287 PRO A CA 1
ATOM 2376 C C . PRO A 1 287 ? 15.266 34.496 12.090 1.00 48.47 287 PRO A C 1
ATOM 2378 O O . PRO A 1 287 ? 14.192 34.336 12.668 1.00 48.47 287 PRO A O 1
ATOM 2381 N N . GLY A 1 288 ? 15.754 33.603 11.224 1.00 58.38 288 GLY A N 1
ATOM 2382 C CA . GLY A 1 288 ? 15.115 32.320 10.906 1.00 58.38 288 GLY A CA 1
ATOM 2383 C C . GLY A 1 288 ? 14.211 32.280 9.665 1.00 58.38 288 GLY A C 1
ATOM 2384 O O . GLY A 1 288 ? 13.634 31.228 9.393 1.00 58.38 288 GLY A O 1
ATOM 2385 N N . PHE A 1 289 ? 14.073 33.362 8.890 1.00 52.25 289 PHE A N 1
ATOM 2386 C CA . PHE A 1 289 ? 13.425 33.280 7.575 1.00 52.25 289 PHE A CA 1
ATOM 2387 C C . PHE A 1 289 ? 14.409 32.712 6.544 1.00 52.25 289 PHE A C 1
ATOM 2389 O O . PHE A 1 289 ? 15.442 33.317 6.270 1.00 52.25 289 PHE A O 1
ATOM 2396 N N . VAL A 1 290 ? 14.095 31.535 5.996 1.00 58.19 290 VAL A N 1
ATOM 2397 C CA . VAL A 1 290 ? 14.868 30.882 4.931 1.00 58.19 290 VAL A CA 1
ATOM 2398 C C . VAL A 1 290 ? 14.078 30.985 3.633 1.00 58.19 290 VAL A C 1
ATOM 2400 O O . VAL A 1 290 ? 12.928 30.551 3.561 1.00 58.19 290 VAL A O 1
ATOM 2403 N N . ASP A 1 291 ? 14.705 31.580 2.625 1.00 53.78 291 ASP A N 1
ATOM 2404 C CA . ASP A 1 291 ? 14.176 31.700 1.271 1.00 53.78 291 ASP A CA 1
ATOM 2405 C C . ASP A 1 291 ? 14.509 30.417 0.495 1.00 53.78 291 ASP A C 1
ATOM 2407 O O . ASP A 1 291 ? 15.654 30.190 0.101 1.00 53.78 291 ASP A O 1
ATOM 2411 N N . PHE A 1 292 ? 13.528 29.524 0.358 1.00 50.97 292 PHE A N 1
ATOM 2412 C CA . PHE A 1 292 ? 13.732 28.198 -0.239 1.00 50.97 292 PHE A CA 1
ATOM 2413 C C . PHE A 1 292 ? 13.962 28.242 -1.755 1.00 50.97 292 PHE A C 1
ATOM 2415 O O . PHE A 1 292 ? 14.496 27.278 -2.296 1.00 50.97 292 PHE A O 1
ATOM 2422 N N . ASP A 1 293 ? 13.664 29.367 -2.410 1.00 55.03 293 ASP A N 1
ATOM 2423 C CA . ASP A 1 293 ? 13.963 29.592 -3.830 1.00 55.03 293 ASP A CA 1
ATOM 2424 C C . ASP A 1 293 ? 15.481 29.737 -4.086 1.00 55.03 293 ASP A C 1
ATOM 2426 O O . ASP A 1 293 ? 15.928 29.748 -5.230 1.00 55.03 293 ASP A O 1
ATOM 2430 N N . GLN A 1 294 ? 16.296 29.853 -3.027 1.00 46.97 294 GLN A N 1
ATOM 2431 C CA . GLN A 1 294 ? 17.762 29.923 -3.106 1.00 46.97 294 GLN A CA 1
ATOM 2432 C C . GLN A 1 294 ? 18.451 28.550 -3.016 1.00 46.97 294 GLN A C 1
ATOM 2434 O O . GLN A 1 294 ? 19.676 28.486 -3.104 1.00 46.97 294 GLN A O 1
ATOM 2439 N N . TYR A 1 295 ? 17.688 27.469 -2.822 1.00 53.06 295 TYR A N 1
ATOM 2440 C CA . TYR A 1 295 ? 18.200 26.101 -2.661 1.00 53.06 295 TYR A CA 1
ATOM 2441 C C . TYR A 1 295 ? 17.737 25.136 -3.769 1.00 53.06 295 TYR A C 1
ATOM 2443 O O . TYR A 1 295 ? 17.823 23.921 -3.586 1.00 53.06 295 TYR A O 1
ATOM 2451 N N . GLU A 1 296 ? 17.255 25.661 -4.900 1.00 40.03 296 GLU A N 1
ATOM 2452 C CA . GLU A 1 296 ? 17.085 24.889 -6.145 1.00 40.03 296 GLU A CA 1
ATOM 2453 C C . GLU A 1 296 ? 18.389 24.774 -6.946 1.00 40.03 296 GLU A C 1
ATOM 2455 O O . GLU A 1 296 ? 19.109 25.791 -7.087 1.00 40.03 296 GLU A O 1
#

Secondary structure (DSSP, 8-state):
-HHHHHHHHHTS-TTT-TTHHHHHHHHHHHHHHHHHHTT--TT--SHHHHHHHHHHHTT---SSPPPHHHHT--PPP-HHHHHHHHHHHHTT---HHHHHHHHHHHHHHHHHTT-HHHHHHHHHHHHHHHHHTT-HHHHHHHHHHHHHHHHHTT-HHHHHHHHHHHHHHHHHHT-HHHHHHHHHHHHHHHT--HHHH--TTHHHHHHHHHHHHS-HHHHHHHHHHHHHHHTS-GGGGGG--TTPPPPPTT---S-----SSPPPP--HHHHHHHHHHHHSPPPS--TT---GGG--

Sequence (296 aa):
MVDRVKDKFDSYSLKTFPAKEKCLNAVYNMIAWTYIDTRDLSKIQGRKLRRIYLKHHLGIRVAELPRDSDIGWIRVSDRKKTLKNYRRRLAMASEPLELAWLFHELSRYLIDIRRYDLARFYSKKARDMGQEAGNEQWMLNCQHLFIRIEINQNYRNEAKEAALLALSSSKKLGLDFLVDFYKNAIEVIDDMDMEKLLAFDAIAVRQQLILNLMPDDMKAEVDFLWRRMDAVPADRRLSVMPGCKPLDRKFKLPCKRKTILPGPPTDPEKQARKALLKQYELSKERPGFVDFDQYE

Radius of gyration: 27.4 Å; chains: 1; bounding box: 56×76×65 Å

Organism: NCBI:txid395501